Protein AF-0000000077536659 (afdb_homodimer)

pLDDT: mean 97.04, std 4.93, range [50.72, 98.94]

Nearest PDB structures (foldseek):
  4gb5-assembly1_A  TM=8.314E-01  e=2.887E-08  Kribbella flavida DSM 17836
  7jmr-assembly1_A  TM=7.358E-01  e=1.326E-05  Madurella mycetomatis
  4kgh-assembly2_B  TM=2.736E-01  e=1.906E-02  Homo sapiens
  5i7j-assembly2_B  TM=2.731E-01  e=4.890E-01  Homo sapiens
  4kgo-assembly1_B  TM=2.205E-01  e=4.083E-01  Homo sapiens

Structure (mmCIF, N/CA/C/O backbone):
data_AF-0000000077536659-model_v1
#
loop_
_entity.id
_entity.type
_entity.pdbx_description
1 polymer 'SnoaL-like domain-containing protein'
#
loop_
_atom_site.group_PDB
_atom_site.id
_atom_site.type_symbol
_atom_site.label_atom_id
_atom_site.label_alt_id
_atom_site.label_comp_id
_atom_site.label_asym_id
_atom_site.label_entity_id
_atom_site.label_seq_id
_atom_site.pdbx_PDB_ins_code
_atom_site.Cartn_x
_atom_site.Cartn_y
_atom_site.Cartn_z
_atom_site.occupancy
_atom_site.B_iso_or_equiv
_atom_site.auth_seq_id
_atom_site.auth_comp_id
_atom_site.auth_asym_id
_atom_site.auth_atom_id
_atom_site.pdbx_PDB_model_num
ATOM 1 N N . MET A 1 1 ? 4.023 -27.391 7.105 1 73.94 1 MET A N 1
ATOM 2 C CA . MET A 1 1 ? 2.879 -26.734 7.727 1 73.94 1 MET A CA 1
ATOM 3 C C . MET A 1 1 ? 1.796 -26.438 6.695 1 73.94 1 MET A C 1
ATOM 5 O O . MET A 1 1 ? 2.1 -26.094 5.551 1 73.94 1 MET A O 1
ATOM 9 N N . ALA A 1 2 ? 0.642 -26.875 7.012 1 84.94 2 ALA A N 1
ATOM 10 C CA . ALA A 1 2 ? -0.426 -26.828 6.016 1 84.94 2 ALA A CA 1
ATOM 11 C C . ALA A 1 2 ? -1.039 -25.438 5.926 1 84.94 2 ALA A C 1
ATOM 13 O O . ALA A 1 2 ? -1.181 -24.75 6.941 1 84.94 2 ALA A O 1
ATOM 14 N N . SER A 1 3 ? -1.306 -25.016 4.758 1 89.62 3 SER A N 1
ATOM 15 C CA . SER A 1 3 ? -2.049 -23.766 4.551 1 89.62 3 SER A CA 1
ATOM 16 C C . SER A 1 3 ? -3.477 -23.891 5.074 1 89.62 3 SER A C 1
ATOM 18 O O . SER A 1 3 ? -4.023 -24.984 5.156 1 89.62 3 SER A O 1
ATOM 20 N N . LEU A 1 4 ? -4.031 -22.766 5.492 1 95.94 4 LEU A N 1
ATOM 21 C CA . LEU A 1 4 ? -5.469 -22.719 5.738 1 95.94 4 LEU A CA 1
ATOM 22 C C . LEU A 1 4 ? -6.246 -22.984 4.457 1 95.94 4 LEU A C 1
ATOM 24 O O . LEU A 1 4 ? -5.707 -22.859 3.355 1 95.94 4 LEU A O 1
ATOM 28 N N . ALA A 1 5 ? -7.488 -23.297 4.676 1 95.88 5 ALA A N 1
ATOM 29 C CA . ALA A 1 5 ? -8.344 -23.484 3.508 1 95.88 5 ALA A CA 1
ATOM 30 C C . ALA A 1 5 ? -8.531 -22.172 2.756 1 95.88 5 ALA A C 1
ATOM 32 O O . ALA A 1 5 ? -8.539 -21.094 3.359 1 95.88 5 ALA A O 1
ATOM 33 N N . ALA A 1 6 ? -8.734 -22.266 1.437 1 96 6 ALA A N 1
ATOM 34 C CA . ALA A 1 6 ? -8.992 -21.078 0.623 1 96 6 ALA A CA 1
ATOM 35 C C . ALA A 1 6 ? -10.289 -20.391 1.048 1 96 6 ALA A C 1
ATOM 37 O O . ALA A 1 6 ? -10.383 -19.172 1.049 1 96 6 ALA A O 1
ATOM 38 N N . ASN A 1 7 ? -11.273 -21.172 1.286 1 96.19 7 ASN A N 1
ATOM 39 C CA . ASN A 1 7 ? -12.555 -20.641 1.712 1 96.19 7 ASN A CA 1
ATOM 40 C C . ASN A 1 7 ? -12.68 -20.625 3.232 1 96.19 7 ASN A C 1
ATOM 42 O O . ASN A 1 7 ? -12.961 -21.656 3.848 1 96.19 7 ASN A O 1
ATOM 46 N N . LEU A 1 8 ? -12.641 -19.453 3.84 1 97.19 8 LEU A N 1
ATOM 47 C CA . LEU A 1 8 ? -12.711 -19.297 5.289 1 97.19 8 LEU A CA 1
ATOM 48 C C . LEU A 1 8 ? -14.055 -18.719 5.711 1 97.19 8 LEU A C 1
ATOM 50 O O . LEU A 1 8 ? -14.219 -18.281 6.848 1 97.19 8 LEU A O 1
ATOM 54 N N . ARG A 1 9 ? -14.992 -18.594 4.875 1 95.94 9 ARG A N 1
ATOM 55 C CA . ARG A 1 9 ? -16.344 -18.125 5.137 1 95.94 9 ARG A CA 1
ATOM 56 C C . ARG A 1 9 ? -16.328 -16.688 5.656 1 95.94 9 ARG A C 1
ATOM 58 O O . ARG A 1 9 ? -16.938 -16.375 6.676 1 95.94 9 ARG A O 1
ATOM 65 N N . LEU A 1 10 ? -15.594 -15.93 4.902 1 97.12 10 LEU A N 1
ATOM 66 C CA . LEU A 1 10 ? -15.43 -14.531 5.266 1 97.12 10 LEU A CA 1
ATOM 67 C C . LEU A 1 10 ? -16.547 -13.68 4.672 1 97.12 10 LEU A C 1
ATOM 69 O O . LEU A 1 10 ? -17.219 -14.102 3.725 1 97.12 10 LEU A O 1
ATOM 73 N N . SER A 1 11 ? -16.75 -12.461 5.367 1 96 11 SER A N 1
ATOM 74 C CA . SER A 1 11 ? -17.562 -11.461 4.688 1 96 11 SER A CA 1
ATOM 75 C C . SER A 1 11 ? -16.969 -11.094 3.33 1 96 11 SER A C 1
ATOM 77 O O . SER A 1 11 ? -15.789 -11.328 3.078 1 96 11 SER A O 1
ATOM 79 N N . ASP A 1 12 ? -17.766 -10.531 2.441 1 96.62 12 ASP A N 1
ATOM 80 C CA . ASP A 1 12 ? -17.297 -10.195 1.103 1 96.62 12 ASP A CA 1
ATOM 81 C C . ASP A 1 12 ? -16.078 -9.289 1.166 1 96.62 12 ASP A C 1
ATOM 83 O O . ASP A 1 12 ? -15.078 -9.523 0.471 1 96.62 12 ASP A O 1
ATOM 87 N N . ARG A 1 13 ? -16.109 -8.297 1.938 1 96.31 13 ARG A N 1
ATOM 88 C CA . ARG A 1 13 ? -15 -7.355 2.02 1 96.31 13 ARG A CA 1
ATOM 89 C C . ARG A 1 13 ? -13.734 -8.047 2.514 1 96.31 13 ARG A C 1
ATOM 91 O O . ARG A 1 13 ? -12.648 -7.82 1.98 1 96.31 13 ARG A O 1
ATOM 98 N N . GLU A 1 14 ? -13.852 -8.875 3.531 1 97.25 14 GLU A N 1
ATOM 99 C CA . GLU A 1 14 ? -12.703 -9.625 4.016 1 97.25 14 GLU A CA 1
ATOM 100 C C . GLU A 1 14 ? -12.195 -10.602 2.961 1 97.25 14 GLU A C 1
ATOM 102 O O . GLU A 1 14 ? -10.984 -10.82 2.836 1 97.25 14 GLU A O 1
ATOM 107 N N . ALA A 1 15 ? -13.102 -11.188 2.289 1 98.5 15 ALA A N 1
ATOM 108 C CA . ALA A 1 15 ? -12.742 -12.203 1.301 1 98.5 15 ALA A CA 1
ATOM 109 C C . ALA A 1 15 ? -12.008 -11.578 0.115 1 98.5 15 ALA A C 1
ATOM 111 O O . ALA A 1 15 ? -11.133 -12.211 -0.482 1 98.5 15 ALA A O 1
ATOM 112 N N . ILE A 1 16 ? -12.336 -10.359 -0.251 1 98.75 16 ILE A N 1
ATOM 113 C CA . ILE A 1 16 ? -11.656 -9.633 -1.32 1 98.75 16 ILE A CA 1
ATOM 114 C C . ILE A 1 16 ? -10.18 -9.453 -0.966 1 98.75 16 ILE A C 1
ATOM 116 O O . ILE A 1 16 ? -9.297 -9.781 -1.765 1 98.75 16 ILE A O 1
ATOM 120 N N . LEU A 1 17 ? -9.945 -9 0.199 1 98.75 17 LEU A N 1
ATOM 121 C CA . LEU A 1 17 ? -8.562 -8.852 0.653 1 98.75 17 LEU A CA 1
ATOM 122 C C . LEU A 1 17 ? -7.879 -10.211 0.749 1 98.75 17 LEU A C 1
ATOM 124 O O . LEU A 1 17 ? -6.703 -10.344 0.406 1 98.75 17 LEU A O 1
ATOM 128 N N . ASP A 1 18 ? -8.594 -11.18 1.184 1 98.81 18 ASP A N 1
ATOM 129 C CA . ASP A 1 18 ? -8.031 -12.516 1.359 1 98.81 18 ASP A CA 1
ATOM 130 C C . ASP A 1 18 ? -7.578 -13.102 0.024 1 98.81 18 ASP A C 1
ATOM 132 O O . ASP A 1 18 ? -6.668 -13.93 -0.02 1 98.81 18 ASP A O 1
ATOM 136 N N . ALA A 1 19 ? -8.188 -12.75 -1.071 1 98.94 19 ALA A N 1
ATOM 137 C CA . ALA A 1 19 ? -7.711 -13.195 -2.377 1 98.94 19 ALA A CA 1
ATOM 138 C C . ALA A 1 19 ? -6.254 -12.797 -2.598 1 98.94 19 ALA A C 1
ATOM 140 O O . ALA A 1 19 ? -5.438 -13.617 -3.027 1 98.94 19 ALA A O 1
ATOM 141 N N . LEU A 1 20 ? -5.949 -11.547 -2.307 1 98.94 20 LEU A N 1
ATOM 142 C CA . LEU A 1 20 ? -4.562 -11.102 -2.422 1 98.94 20 LEU A CA 1
ATOM 143 C C . LEU A 1 20 ? -3.662 -11.867 -1.457 1 98.94 20 LEU A C 1
ATOM 145 O O . LEU A 1 20 ? -2.564 -12.289 -1.828 1 98.94 20 LEU A O 1
ATOM 149 N N . TYR A 1 21 ? -4.152 -12.062 -0.276 1 98.81 21 TYR A N 1
ATOM 150 C CA . TYR A 1 21 ? -3.35 -12.758 0.725 1 98.81 21 TYR A CA 1
ATOM 151 C C . TYR A 1 21 ? -3.117 -14.211 0.328 1 98.81 21 TYR A C 1
ATOM 153 O O . TYR A 1 21 ? -2.035 -14.75 0.549 1 98.81 21 TYR A O 1
ATOM 161 N N . ARG A 1 22 ? -4.109 -14.859 -0.209 1 98.81 22 ARG A N 1
ATOM 162 C CA . ARG A 1 22 ? -3.906 -16.219 -0.696 1 98.81 22 ARG A CA 1
ATOM 163 C C . ARG A 1 22 ? -2.816 -16.266 -1.761 1 98.81 22 ARG A C 1
ATOM 165 O O . ARG A 1 22 ? -1.948 -17.141 -1.732 1 98.81 22 ARG A O 1
ATOM 172 N N . SER A 1 23 ? -2.891 -15.344 -2.658 1 98.88 23 SER A N 1
ATOM 173 C CA . SER A 1 23 ? -1.87 -15.289 -3.701 1 98.88 23 SER A CA 1
ATOM 174 C C . SER A 1 23 ? -0.477 -15.133 -3.102 1 98.88 23 SER A C 1
ATOM 176 O O . SER A 1 23 ? 0.445 -15.875 -3.449 1 98.88 23 SER A O 1
ATOM 178 N N . ILE A 1 24 ? -0.342 -14.219 -2.221 1 98.75 24 ILE A N 1
ATOM 179 C CA . ILE A 1 24 ? 0.943 -13.867 -1.627 1 98.75 24 ILE A CA 1
ATOM 180 C C . ILE A 1 24 ? 1.437 -15.008 -0.746 1 98.75 24 ILE A C 1
ATOM 182 O O . ILE A 1 24 ? 2.6 -15.414 -0.833 1 98.75 24 ILE A O 1
ATOM 186 N N . PHE A 1 25 ? 0.548 -15.484 0.085 1 98.62 25 PHE A N 1
ATOM 187 C CA . PHE A 1 25 ? 0.931 -16.594 0.956 1 98.62 25 PHE A CA 1
ATOM 188 C C . PHE A 1 25 ? 1.345 -17.797 0.136 1 98.62 25 PHE A C 1
ATOM 190 O O . PHE A 1 25 ? 2.344 -18.453 0.445 1 98.62 25 PHE A O 1
ATOM 197 N N . GLY A 1 26 ? 0.522 -18.172 -0.831 1 98.56 26 GLY A N 1
ATOM 198 C CA . GLY A 1 26 ? 0.881 -19.266 -1.709 1 98.56 26 GLY A CA 1
ATOM 199 C C . GLY A 1 26 ? 2.227 -19.078 -2.385 1 98.56 26 GLY A C 1
ATOM 200 O O . GLY A 1 26 ? 3.016 -20.031 -2.479 1 98.56 26 GLY A O 1
ATOM 201 N N . LEU A 1 27 ? 2.467 -17.875 -2.879 1 98.19 27 LEU A N 1
ATOM 202 C CA . LEU A 1 27 ? 3.727 -17.531 -3.531 1 98.19 27 LEU A CA 1
ATOM 203 C C . LEU A 1 27 ? 4.898 -17.688 -2.568 1 98.19 27 LEU A C 1
ATOM 205 O O . LEU A 1 27 ? 5.848 -18.422 -2.855 1 98.19 27 LEU A O 1
ATOM 209 N N . ASP A 1 28 ? 4.828 -17.094 -1.427 1 98.19 28 ASP A N 1
ATOM 210 C CA . ASP A 1 28 ? 5.922 -17.031 -0.464 1 98.19 28 ASP A CA 1
ATOM 211 C C . ASP A 1 28 ? 6.176 -18.391 0.173 1 98.19 28 ASP A C 1
ATOM 213 O O . ASP A 1 28 ? 7.293 -18.688 0.606 1 98.19 28 ASP A O 1
ATOM 217 N N . SER A 1 29 ? 5.137 -19.281 0.231 1 97.88 29 SER A N 1
ATOM 218 C CA . SER A 1 29 ? 5.266 -20.594 0.857 1 97.88 29 SER A CA 1
ATOM 219 C C . SER A 1 29 ? 5.398 -21.703 -0.189 1 97.88 29 SER A C 1
ATOM 221 O O . SER A 1 29 ? 5.457 -22.891 0.151 1 97.88 29 SER A O 1
ATOM 223 N N . ASN A 1 30 ? 5.383 -21.297 -1.422 1 96.88 30 ASN A N 1
ATOM 224 C CA . ASN A 1 30 ? 5.414 -22.25 -2.523 1 96.88 30 ASN A CA 1
ATOM 225 C C . ASN A 1 30 ? 4.258 -23.234 -2.438 1 96.88 30 ASN A C 1
ATOM 227 O O . ASN A 1 30 ? 4.461 -24.453 -2.543 1 96.88 30 ASN A O 1
ATOM 231 N N . ASP A 1 31 ? 3.148 -22.766 -2.121 1 98.19 31 ASP A N 1
ATOM 232 C CA . ASP A 1 31 ? 1.906 -23.531 -2.104 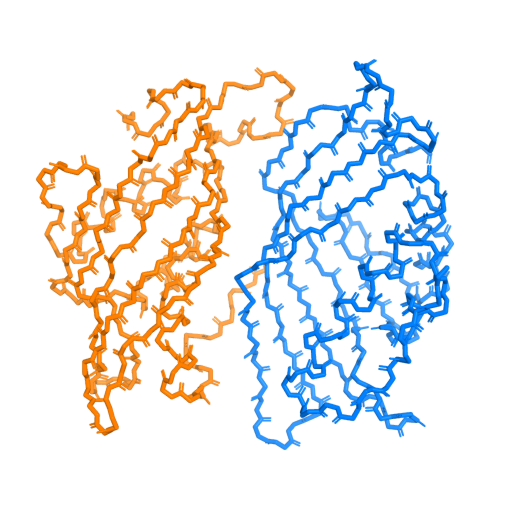1 98.19 31 ASP A CA 1
ATOM 233 C C . ASP A 1 31 ? 1.05 -23.219 -3.328 1 98.19 31 ASP A C 1
ATOM 235 O O . ASP A 1 31 ? 0.259 -22.266 -3.312 1 98.19 31 ASP A O 1
ATOM 239 N N . LYS A 1 32 ? 1.199 -24.062 -4.293 1 98 32 LYS A N 1
ATOM 240 C CA . LYS A 1 32 ? 0.547 -23.844 -5.582 1 98 32 LYS A CA 1
ATOM 241 C C . LYS A 1 32 ? -0.972 -23.828 -5.434 1 98 32 LYS A C 1
ATOM 243 O O . LYS A 1 32 ? -1.656 -23.031 -6.078 1 98 32 LYS A O 1
ATOM 248 N N . THR A 1 33 ? -1.476 -24.641 -4.641 1 97.81 33 THR A N 1
ATOM 249 C CA . THR A 1 33 ? -2.92 -24.766 -4.48 1 97.81 33 THR A CA 1
ATOM 250 C C . THR A 1 33 ? -3.523 -23.469 -3.961 1 97.81 33 THR A C 1
ATOM 252 O O . THR A 1 33 ? -4.5 -22.953 -4.52 1 97.81 33 THR A O 1
ATOM 255 N N . ILE A 1 34 ? -2.928 -22.969 -2.922 1 98.38 34 ILE A N 1
ATOM 256 C CA . ILE A 1 34 ? -3.447 -21.734 -2.338 1 98.38 34 ILE A CA 1
ATOM 257 C C . ILE A 1 34 ? -3.223 -20.562 -3.301 1 98.38 34 ILE A C 1
ATOM 259 O O . ILE A 1 34 ? -4.086 -19.703 -3.449 1 98.38 34 ILE A O 1
ATOM 263 N N . PHE A 1 35 ? -2.113 -20.547 -3.99 1 98.75 35 PHE A N 1
ATOM 264 C CA . PHE A 1 35 ? -1.849 -19.516 -4.996 1 98.75 35 PHE A CA 1
ATOM 265 C C . PHE A 1 35 ? -2.922 -19.531 -6.078 1 98.75 35 PHE A C 1
ATOM 267 O O . PHE A 1 35 ? -3.516 -18.5 -6.383 1 98.75 35 PHE A O 1
ATOM 274 N N . GLU A 1 36 ? -3.232 -20.656 -6.531 1 98.44 36 GLU A N 1
ATOM 275 C CA . GLU A 1 36 ? -4.195 -20.828 -7.613 1 98.44 36 GLU A CA 1
ATOM 276 C C . GLU A 1 36 ? -5.586 -20.375 -7.195 1 98.44 36 GLU A C 1
ATOM 278 O O . GLU A 1 36 ? -6.336 -19.828 -8.008 1 98.44 36 GLU A O 1
ATOM 283 N N . SER A 1 37 ? -5.883 -20.562 -6.035 1 98.69 37 SER A N 1
ATOM 284 C CA . SER A 1 37 ? -7.223 -20.266 -5.547 1 98.69 37 SER A CA 1
ATOM 285 C C . SER A 1 37 ? -7.516 -18.766 -5.602 1 98.69 37 SER A C 1
ATOM 287 O O . SER A 1 37 ? -8.672 -18.359 -5.539 1 98.69 37 SER A O 1
ATOM 289 N N . ALA A 1 38 ? -6.527 -18 -5.691 1 98.88 38 ALA A N 1
ATOM 290 C CA . ALA A 1 38 ? -6.652 -16.547 -5.613 1 98.88 38 ALA A CA 1
ATOM 291 C C . ALA A 1 38 ? -6.938 -15.953 -6.988 1 98.88 38 ALA A C 1
ATOM 293 O O . ALA A 1 38 ? -7.34 -14.789 -7.098 1 98.88 38 ALA A O 1
ATOM 294 N N . TRP A 1 39 ? -6.703 -16.688 -8.047 1 98.94 39 TRP A N 1
ATOM 295 C CA . TRP A 1 39 ? -6.672 -16.141 -9.398 1 98.94 39 TRP A CA 1
ATOM 296 C C . TRP A 1 39 ? -7.82 -16.703 -10.234 1 98.94 39 TRP A C 1
ATOM 298 O O . TRP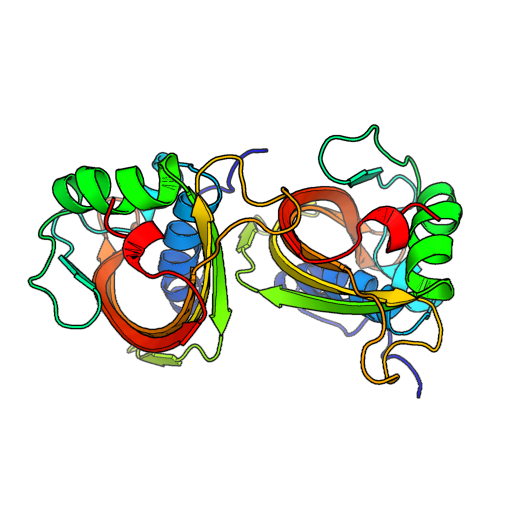 A 1 39 ? -8.125 -17.891 -10.172 1 98.94 39 TRP A O 1
ATOM 308 N N . HIS A 1 40 ? -8.461 -15.797 -10.992 1 98.75 40 HIS A N 1
ATOM 309 C CA . HIS A 1 40 ? -9.391 -16.219 -12.023 1 98.75 40 HIS A CA 1
ATOM 310 C C . HIS A 1 40 ? -8.656 -16.922 -13.164 1 98.75 40 HIS A C 1
ATOM 312 O O . HIS A 1 40 ? -7.504 -16.609 -13.461 1 98.75 40 HIS A O 1
ATOM 318 N N . GLN A 1 41 ? -9.328 -17.781 -13.859 1 98.19 41 GLN A N 1
ATOM 319 C CA . GLN A 1 41 ? -8.711 -18.547 -14.93 1 98.19 41 GLN A CA 1
ATOM 320 C C . GLN A 1 41 ? -8.211 -17.641 -16.047 1 98.19 41 GLN A C 1
ATOM 322 O O . GLN A 1 41 ? -7.191 -17.922 -16.688 1 98.19 41 GLN A O 1
ATOM 327 N N . ASP A 1 42 ? -8.906 -16.5 -16.234 1 98.25 42 ASP A N 1
ATOM 328 C CA . ASP A 1 42 ? -8.57 -15.586 -17.328 1 98.25 42 ASP A CA 1
ATOM 329 C C . ASP A 1 42 ? -7.855 -14.344 -16.797 1 98.25 42 ASP A C 1
ATOM 331 O O . ASP A 1 42 ? -7.906 -13.281 -17.422 1 98.25 42 ASP A O 1
ATOM 335 N N . ALA A 1 43 ? -7.254 -14.477 -15.672 1 98.81 43 ALA A N 1
ATOM 336 C CA . ALA A 1 43 ? -6.629 -13.328 -15.031 1 98.81 43 ALA A CA 1
ATOM 337 C C . ALA A 1 43 ? -5.465 -12.797 -15.859 1 98.81 43 ALA A C 1
ATOM 339 O O . ALA A 1 43 ? -4.887 -13.523 -16.672 1 98.81 43 ALA A O 1
ATOM 340 N N . GLU A 1 44 ? -5.164 -11.562 -15.672 1 98.62 44 GLU A N 1
ATOM 341 C CA . GLU A 1 44 ? -3.963 -10.945 -16.234 1 98.62 44 GLU A CA 1
ATOM 342 C C . GLU A 1 44 ? -3.088 -10.359 -15.125 1 98.62 44 GLU A C 1
ATOM 344 O O . GLU A 1 44 ? -3.598 -9.812 -14.141 1 98.62 44 GLU A O 1
ATOM 349 N N . PHE A 1 45 ? -1.812 -10.555 -15.266 1 98.75 45 PHE A N 1
ATOM 350 C CA . PHE A 1 45 ? -0.824 -9.969 -14.367 1 98.75 45 PHE A CA 1
ATOM 351 C C . PHE A 1 45 ? 0.114 -9.039 -15.125 1 98.75 45 PHE A C 1
ATOM 353 O O . PHE A 1 45 ? 0.727 -9.438 -16.109 1 98.75 45 PHE A O 1
ATOM 360 N N . ILE A 1 46 ? 0.17 -7.734 -14.719 1 98 46 ILE A N 1
ATOM 361 C CA . ILE A 1 46 ? 1.054 -6.73 -15.297 1 98 46 ILE A CA 1
ATOM 362 C C . ILE A 1 46 ? 2.119 -6.328 -14.281 1 98 46 ILE A C 1
ATOM 364 O O . ILE A 1 46 ? 1.802 -5.754 -13.234 1 98 46 ILE A O 1
ATOM 368 N N . PHE A 1 47 ? 3.35 -6.633 -14.594 1 96.25 47 PHE A N 1
ATOM 369 C CA . PHE A 1 47 ? 4.48 -6.281 -13.742 1 96.25 47 PHE A CA 1
ATOM 370 C C . PHE A 1 47 ? 5.137 -4.992 -14.219 1 96.25 47 PHE A C 1
ATOM 372 O O . PHE A 1 47 ? 5.895 -5 -15.195 1 96.25 47 PHE A O 1
ATOM 379 N N . ASP A 1 48 ? 4.828 -3.9 -13.602 1 94.56 48 ASP A N 1
ATOM 380 C CA . ASP A 1 48 ? 5.543 -2.641 -13.766 1 94.56 48 ASP A CA 1
ATOM 381 C C . ASP A 1 48 ? 5.562 -2.211 -15.234 1 94.56 48 ASP A C 1
ATOM 383 O O . ASP A 1 48 ? 6.629 -1.943 -15.789 1 94.56 48 ASP A O 1
ATOM 387 N N . GLY A 1 49 ? 4.445 -2.225 -15.859 1 92.56 49 GLY A N 1
ATOM 388 C CA . GLY A 1 49 ? 4.281 -1.672 -17.188 1 92.56 49 GLY A CA 1
ATOM 389 C C . GLY A 1 49 ? 4.668 -2.645 -18.297 1 92.56 49 GLY A C 1
ATOM 390 O O . GLY A 1 49 ? 4.594 -2.311 -19.484 1 92.56 49 GLY A O 1
ATOM 391 N N . THR A 1 50 ? 5.121 -3.887 -17.969 1 94.19 50 THR A N 1
ATOM 392 C CA . THR A 1 50 ? 5.41 -4.902 -18.969 1 94.19 50 THR A CA 1
ATOM 393 C C . THR A 1 50 ? 4.125 -5.414 -19.609 1 94.19 50 THR A C 1
ATOM 395 O O . THR A 1 50 ? 3.031 -5.172 -19.094 1 94.19 50 THR A O 1
ATOM 398 N N . PRO A 1 51 ? 4.273 -6.086 -20.797 1 96.62 51 PRO A N 1
ATOM 399 C CA . PRO A 1 51 ? 3.076 -6.73 -21.328 1 96.62 51 PRO A CA 1
ATOM 400 C C . PRO A 1 51 ? 2.438 -7.707 -20.344 1 96.62 51 PRO A C 1
ATOM 402 O O . PRO A 1 51 ? 3.145 -8.383 -19.594 1 96.62 51 PRO A O 1
ATOM 405 N N . PRO A 1 52 ? 1.189 -7.758 -20.438 1 98 52 PRO A N 1
ATOM 406 C CA . PRO A 1 52 ? 0.496 -8.617 -19.469 1 98 52 PRO A CA 1
ATOM 407 C C . PRO A 1 52 ? 0.811 -10.094 -19.656 1 98 52 PRO A C 1
ATOM 409 O O . PRO A 1 52 ? 0.949 -10.555 -20.797 1 98 52 PRO A O 1
ATOM 412 N N . ILE A 1 53 ? 1.052 -10.828 -18.516 1 98.31 53 ILE A N 1
ATOM 413 C CA . ILE A 1 53 ? 0.948 -12.289 -18.516 1 98.31 53 ILE A CA 1
ATOM 414 C C . ILE A 1 53 ? -0.522 -12.695 -18.5 1 98.31 53 ILE A C 1
ATOM 416 O O . ILE A 1 53 ? -1.249 -12.414 -17.547 1 98.31 53 ILE A O 1
ATOM 420 N N . GLN A 1 54 ? -0.916 -13.422 -19.531 1 98.62 54 GLN A N 1
ATOM 421 C CA . GLN A 1 54 ? -2.34 -13.656 -19.75 1 98.62 54 GLN A CA 1
ATOM 422 C C . GLN A 1 54 ? -2.73 -15.078 -19.359 1 98.62 54 GLN A C 1
ATOM 424 O O . GLN A 1 54 ? -2.24 -16.047 -19.953 1 98.62 54 GLN A O 1
ATOM 429 N N . GLY A 1 55 ? -3.66 -15.133 -18.375 1 98.81 55 GLY A N 1
ATOM 430 C CA . GLY A 1 55 ? -4.211 -16.422 -18 1 98.81 55 GLY A CA 1
ATOM 431 C C . GLY A 1 55 ? -3.486 -17.062 -16.828 1 98.81 55 GLY A C 1
ATOM 432 O O . GLY A 1 55 ? -2.268 -16.922 -16.703 1 98.81 55 GLY A O 1
ATOM 433 N N . LEU A 1 56 ? -4.246 -17.797 -16.047 1 98.75 56 LEU A N 1
ATOM 434 C CA . LEU A 1 56 ? -3.713 -18.438 -14.852 1 98.75 56 LEU A CA 1
ATOM 435 C C . LEU A 1 56 ? -2.604 -19.422 -15.203 1 98.75 56 LEU A C 1
ATOM 437 O O . LEU A 1 56 ? -1.591 -19.5 -14.508 1 98.75 56 LEU A O 1
ATOM 441 N N . ALA A 1 57 ? -2.811 -20.156 -16.25 1 98.69 57 ALA A N 1
ATOM 442 C CA . ALA A 1 57 ? -1.787 -21.125 -16.656 1 98.69 57 ALA A CA 1
ATOM 443 C C . ALA A 1 57 ? -0.446 -20.422 -16.891 1 98.69 57 ALA A C 1
ATOM 445 O O . ALA A 1 57 ? 0.591 -20.906 -16.422 1 98.69 57 ALA A O 1
ATOM 446 N N . ALA A 1 58 ? -0.471 -19.328 -17.594 1 98.69 58 ALA A N 1
ATOM 447 C CA . ALA A 1 58 ? 0.752 -18.578 -17.844 1 98.69 58 ALA A CA 1
ATOM 448 C C . ALA A 1 58 ? 1.312 -17.969 -16.562 1 98.69 58 ALA A C 1
ATOM 450 O O . ALA A 1 58 ? 2.529 -17.938 -16.359 1 98.69 58 ALA A O 1
ATOM 451 N N . ILE A 1 59 ? 0.492 -17.484 -15.695 1 98.69 59 ILE A N 1
ATOM 452 C CA . ILE A 1 59 ? 0.907 -16.906 -14.422 1 98.69 59 ILE A CA 1
ATOM 453 C C . ILE A 1 59 ? 1.581 -17.984 -13.57 1 98.69 59 ILE A C 1
ATOM 455 O O . ILE A 1 59 ? 2.594 -17.719 -12.914 1 98.69 59 ILE A O 1
ATOM 459 N N . LEU A 1 60 ? 1.063 -19.172 -13.609 1 98.56 60 LEU A N 1
ATOM 460 C CA . LEU A 1 60 ? 1.68 -20.281 -12.891 1 98.56 60 LEU A CA 1
ATOM 461 C C . LEU A 1 60 ? 3.041 -20.625 -13.492 1 98.56 60 LEU A C 1
ATOM 463 O O . LEU A 1 60 ? 4.016 -20.797 -12.758 1 98.56 60 LEU A O 1
ATOM 467 N N . ASP A 1 61 ? 3.125 -20.625 -14.805 1 97.69 61 ASP A N 1
ATOM 468 C CA . ASP A 1 61 ? 4.324 -21.062 -15.508 1 97.69 61 ASP A CA 1
ATOM 469 C C . ASP A 1 61 ? 5.43 -20.016 -15.422 1 97.69 61 ASP A C 1
ATOM 471 O O . ASP A 1 61 ? 6.59 -20.297 -15.719 1 97.69 61 ASP A O 1
ATOM 475 N N . THR A 1 62 ? 5.082 -18.906 -15.031 1 96.94 62 THR A N 1
ATOM 476 C CA . THR A 1 62 ? 6.07 -17.828 -14.938 1 96.94 62 THR A CA 1
ATOM 477 C C . THR A 1 62 ? 6.215 -17.344 -13.5 1 96.94 62 THR A C 1
ATOM 479 O O . THR A 1 62 ? 7.043 -17.859 -12.75 1 96.94 62 THR A O 1
ATOM 482 N N . THR A 1 63 ? 5.238 -16.594 -13.031 1 97.38 63 THR A N 1
ATOM 483 C CA . THR A 1 63 ? 5.309 -15.922 -11.742 1 97.38 63 THR A CA 1
ATOM 484 C C . THR A 1 63 ? 5.477 -16.938 -10.617 1 97.38 63 THR A C 1
ATOM 486 O O . THR A 1 63 ? 6.402 -16.828 -9.805 1 97.38 63 THR A O 1
ATOM 489 N N . PHE A 1 64 ? 4.582 -17.891 -10.609 1 98 64 PHE A N 1
ATOM 490 C CA . PHE A 1 64 ? 4.68 -18.891 -9.547 1 98 64 PHE A CA 1
ATOM 491 C C . PHE A 1 64 ? 5.977 -19.672 -9.656 1 98 64 PHE A C 1
ATOM 493 O O . PHE A 1 64 ? 6.668 -19.891 -8.664 1 98 64 PHE A O 1
ATOM 500 N N . GLN A 1 65 ? 6.324 -20.094 -10.859 1 97.12 65 GLN A N 1
ATOM 501 C CA . GLN A 1 65 ? 7.52 -20.906 -11.055 1 97.12 65 GLN A CA 1
ATOM 502 C C . GLN A 1 65 ? 8.781 -20.125 -10.711 1 97.12 65 GLN A C 1
ATOM 504 O O . GLN A 1 65 ? 9.648 -20.609 -9.984 1 97.12 65 GLN A O 1
ATOM 509 N N . TYR A 1 66 ? 8.859 -18.922 -11.188 1 95.88 66 TYR A N 1
ATOM 510 C CA . TYR A 1 66 ? 10.109 -18.172 -11.07 1 95.88 66 TYR A CA 1
ATOM 511 C C . TYR A 1 66 ? 10.234 -17.531 -9.688 1 95.88 66 TYR A C 1
ATOM 513 O O . TYR A 1 66 ? 11.336 -17.406 -9.156 1 95.88 66 TYR A O 1
ATOM 521 N N . ILE A 1 67 ? 9.148 -17.125 -9.109 1 97.44 67 ILE A N 1
ATOM 522 C CA . ILE A 1 67 ? 9.203 -16.422 -7.828 1 97.44 67 ILE A CA 1
ATOM 523 C C . ILE A 1 67 ? 8.859 -17.375 -6.695 1 97.44 67 ILE A C 1
ATOM 525 O O . ILE A 1 67 ? 9.633 -17.547 -5.754 1 97.44 67 ILE A O 1
ATOM 529 N N . GLY A 1 68 ? 7.758 -18.031 -6.797 1 96.19 68 GLY A N 1
ATOM 530 C CA . GLY A 1 68 ? 7.293 -18.906 -5.742 1 96.19 68 GLY A CA 1
ATOM 531 C C . GLY A 1 68 ? 8.195 -20.109 -5.531 1 96.19 68 GLY A C 1
ATOM 532 O O . GLY A 1 68 ? 8.664 -20.359 -4.418 1 96.19 68 GLY A O 1
ATOM 533 N N . VAL A 1 69 ? 8.453 -20.828 -6.574 1 96.31 69 VAL A N 1
ATOM 534 C CA . VAL A 1 69 ? 9.305 -22 -6.5 1 96.31 69 VAL A CA 1
ATOM 535 C C . VAL A 1 69 ? 10.773 -21.578 -6.465 1 96.31 69 VAL A C 1
ATOM 537 O O . VAL A 1 69 ? 11.578 -22.156 -5.727 1 96.31 69 VAL A O 1
ATOM 540 N N . GLY A 1 70 ? 11.102 -20.562 -7.141 1 97 70 GLY A N 1
ATOM 541 C CA . GLY A 1 70 ? 12.477 -20.281 -7.512 1 97 70 GLY A CA 1
ATOM 542 C C . GLY A 1 70 ? 13.195 -19.406 -6.512 1 97 70 GLY A C 1
ATOM 543 O O . GLY A 1 70 ? 14.422 -19.281 -6.551 1 97 70 GLY A O 1
ATOM 544 N N . LEU A 1 71 ? 12.469 -18.766 -5.566 1 98.25 71 LEU A N 1
ATOM 545 C CA . LEU A 1 71 ? 13.109 -17.781 -4.695 1 98.25 71 LEU A CA 1
ATOM 546 C C . LEU A 1 71 ? 12.703 -18 -3.242 1 98.25 71 LEU A C 1
ATOM 548 O O . LEU A 1 71 ? 11.711 -18.672 -2.965 1 98.25 71 LEU A O 1
ATOM 552 N N . ASP A 1 72 ? 13.539 -17.516 -2.305 1 98.25 72 ASP A N 1
ATOM 553 C CA . ASP A 1 72 ? 13.125 -17.188 -0.947 1 98.25 72 ASP A CA 1
ATOM 554 C C . ASP A 1 72 ? 12.578 -15.758 -0.882 1 98.25 72 ASP A C 1
ATOM 556 O O . ASP A 1 72 ? 13.328 -14.789 -1.064 1 98.25 72 ASP A O 1
ATOM 560 N N . THR A 1 73 ? 11.305 -15.602 -0.66 1 98.38 73 THR A N 1
ATOM 561 C CA . THR A 1 73 ? 10.719 -14.273 -0.779 1 98.38 73 THR A CA 1
ATOM 562 C C . THR A 1 73 ? 9.617 -14.078 0.253 1 98.38 73 THR A C 1
ATOM 564 O O . THR A 1 73 ? 9.055 -15.047 0.77 1 98.38 73 THR A O 1
ATOM 567 N N . THR A 1 74 ? 9.359 -12.852 0.618 1 98.75 74 THR A N 1
ATOM 568 C CA . THR A 1 74 ? 8.172 -12.438 1.357 1 98.75 74 THR A CA 1
ATOM 569 C C . THR A 1 74 ? 7.613 -11.133 0.797 1 98.75 74 THR A C 1
ATOM 571 O O . THR A 1 74 ? 8.359 -10.312 0.254 1 98.75 74 THR A O 1
ATOM 574 N N . HIS A 1 75 ? 6.355 -10.953 0.875 1 98.81 75 HIS A N 1
ATOM 575 C CA . HIS A 1 75 ? 5.605 -9.758 0.495 1 98.81 75 HIS A CA 1
ATOM 576 C C . HIS A 1 75 ? 4.723 -9.281 1.64 1 98.81 75 HIS A C 1
ATOM 578 O O . HIS A 1 75 ? 3.832 -10 2.09 1 98.81 75 HIS A O 1
ATOM 584 N N . MET A 1 76 ? 4.973 -8.094 2.143 1 98.75 76 MET A N 1
ATOM 585 C CA . MET A 1 76 ? 4.195 -7.469 3.209 1 98.75 76 MET A CA 1
ATOM 586 C C . MET A 1 76 ? 3.266 -6.395 2.65 1 98.75 76 MET A C 1
ATOM 588 O O . MET A 1 76 ? 3.725 -5.422 2.053 1 98.75 76 MET A O 1
ATOM 592 N N . VAL A 1 77 ? 1.995 -6.625 2.885 1 98.69 77 VAL A N 1
ATOM 593 C CA . VAL A 1 77 ? 0.979 -5.75 2.311 1 98.69 77 VAL A CA 1
ATOM 594 C C . VAL A 1 77 ? 0.506 -4.75 3.363 1 98.69 77 VAL A C 1
ATOM 596 O O . VAL A 1 77 ? 0.363 -5.098 4.539 1 98.69 77 VAL A O 1
ATOM 599 N N . SER A 1 78 ? 0.271 -3.51 2.93 1 98.31 78 SER A N 1
ATOM 600 C CA . SER A 1 78 ? -0.273 -2.465 3.791 1 98.31 78 SER A CA 1
ATOM 601 C C . SER A 1 78 ? -1.162 -1.508 3.006 1 98.31 78 SER A C 1
ATOM 603 O O . SER A 1 78 ? -1.247 -1.595 1.779 1 98.31 78 SER A O 1
ATOM 605 N N . ASN A 1 79 ? -1.919 -0.622 3.686 1 98.56 79 ASN A N 1
ATOM 606 C CA . ASN A 1 79 ? -2.676 0.491 3.123 1 98.56 79 ASN A CA 1
ATOM 607 C C . ASN A 1 79 ? -3.748 0.006 2.15 1 98.56 79 ASN A C 1
ATOM 609 O O . ASN A 1 79 ? -3.873 0.534 1.044 1 98.56 79 ASN A O 1
ATOM 613 N N . VAL A 1 80 ? -4.445 -0.971 2.553 1 98.69 80 VAL A N 1
ATOM 614 C CA . VAL A 1 80 ? -5.426 -1.594 1.671 1 98.69 80 VAL A CA 1
ATOM 615 C C . VAL A 1 80 ? -6.672 -0.719 1.584 1 98.69 80 VAL A C 1
ATOM 617 O O . VAL A 1 80 ? -7.223 -0.31 2.609 1 98.69 80 VAL A O 1
ATOM 620 N N . ARG A 1 81 ? -7.07 -0.381 0.372 1 98.75 81 ARG A N 1
ATOM 621 C CA . ARG A 1 81 ? -8.352 0.248 0.072 1 98.75 81 ARG A CA 1
ATOM 622 C C . ARG A 1 81 ? -9.18 -0.621 -0.865 1 98.75 81 ARG A C 1
ATOM 624 O O . ARG A 1 81 ? -8.664 -1.159 -1.845 1 98.75 81 ARG A O 1
ATOM 631 N N . ILE A 1 82 ? -10.492 -0.781 -0.532 1 98.69 82 ILE A N 1
ATOM 632 C CA . ILE A 1 82 ? -11.352 -1.671 -1.305 1 98.69 82 ILE A CA 1
ATOM 633 C C . ILE A 1 82 ? -12.609 -0.927 -1.734 1 98.69 82 ILE A C 1
ATOM 635 O O . ILE A 1 82 ? -13.305 -0.341 -0.902 1 98.69 82 ILE A O 1
ATOM 639 N N . ASP A 1 83 ? -12.875 -0.908 -3.041 1 98.69 83 ASP A N 1
ATOM 640 C CA . ASP A 1 83 ? -14.125 -0.406 -3.615 1 98.69 83 ASP A CA 1
ATOM 641 C C . ASP A 1 83 ? -15.086 -1.55 -3.928 1 98.69 83 ASP A C 1
ATOM 643 O O . ASP A 1 83 ? -14.898 -2.275 -4.906 1 98.69 83 ASP A O 1
ATOM 647 N N . LEU A 1 84 ? -16.016 -1.775 -3.098 1 98.38 84 LEU A N 1
ATOM 648 C CA . LEU A 1 84 ? -17.062 -2.783 -3.254 1 98.38 84 LEU A CA 1
ATOM 649 C C . LEU A 1 84 ? -18.438 -2.166 -3.066 1 98.38 84 LEU A C 1
ATOM 651 O O . LEU A 1 84 ? -18.766 -1.673 -1.984 1 98.38 84 LEU A O 1
ATOM 655 N N . LYS A 1 85 ? -19.203 -2.15 -4.086 1 96.88 85 LYS A N 1
ATOM 656 C CA . LYS A 1 85 ? -20.578 -1.694 -3.977 1 96.88 85 LYS A CA 1
ATOM 657 C C . LYS A 1 85 ? -21.469 -2.773 -3.365 1 96.88 85 LYS A C 1
ATOM 659 O O . LYS A 1 85 ? -21.234 -3.967 -3.562 1 96.88 85 LYS A O 1
ATOM 664 N N . ASP A 1 86 ? -22.469 -2.365 -2.656 1 94.06 86 ASP A N 1
ATOM 665 C CA . ASP A 1 86 ? -23.391 -3.297 -2.01 1 94.06 86 ASP A CA 1
ATOM 666 C C . ASP A 1 86 ? -24 -4.25 -3.029 1 94.06 86 ASP A C 1
ATOM 668 O O . ASP A 1 86 ? -24.562 -3.811 -4.039 1 94.06 86 ASP A O 1
ATOM 672 N N . GLY A 1 87 ? -23.781 -5.531 -2.734 1 94.12 87 GLY A N 1
ATOM 673 C CA . GLY A 1 87 ? -24.438 -6.555 -3.535 1 94.12 87 GLY A CA 1
ATOM 674 C C . GLY A 1 87 ? -23.719 -6.836 -4.844 1 94.12 87 GLY A C 1
ATOM 675 O O . GLY A 1 87 ? -24.141 -7.695 -5.617 1 94.12 87 GLY A O 1
ATOM 676 N N . ALA A 1 88 ? -22.609 -6.094 -5.094 1 97.69 88 ALA A N 1
ATOM 677 C CA . ALA A 1 88 ? -21.875 -6.285 -6.34 1 97.69 88 ALA A CA 1
ATOM 678 C C . ALA A 1 88 ? -21.062 -7.566 -6.301 1 97.69 88 ALA A C 1
ATOM 680 O O . ALA A 1 88 ? -20.719 -8.055 -5.223 1 97.69 88 ALA A O 1
ATOM 681 N N . ASP A 1 89 ? -20.719 -8.07 -7.496 1 98.25 89 ASP A N 1
ATOM 682 C CA . ASP A 1 89 ? -19.891 -9.258 -7.594 1 98.25 89 ASP A CA 1
ATOM 683 C C . ASP A 1 89 ? -18.516 -8.922 -8.188 1 98.25 89 ASP A C 1
ATOM 685 O O . ASP A 1 89 ? -17.781 -9.82 -8.602 1 98.25 89 ASP A O 1
ATOM 689 N N . THR A 1 90 ? -18.266 -7.668 -8.406 1 98.75 90 THR A N 1
ATOM 690 C CA . THR A 1 90 ? -16.938 -7.18 -8.773 1 98.75 90 THR A CA 1
ATOM 691 C C . THR A 1 90 ? -16.453 -6.133 -7.777 1 98.75 90 THR A C 1
ATOM 693 O O . THR A 1 90 ? -17.25 -5.504 -7.086 1 98.75 90 THR A O 1
ATOM 696 N N . ALA A 1 91 ? -15.156 -6.004 -7.637 1 98.75 91 ALA A N 1
ATOM 697 C CA . ALA A 1 91 ? -14.539 -5.051 -6.723 1 98.75 91 ALA A CA 1
ATOM 698 C C . ALA A 1 91 ? -13.164 -4.617 -7.227 1 98.75 91 ALA A C 1
ATOM 700 O O . ALA A 1 91 ? -12.609 -5.234 -8.141 1 98.75 91 ALA A O 1
ATOM 701 N N . LYS A 1 92 ? -12.68 -3.535 -6.719 1 98.75 92 LYS A N 1
ATOM 702 C CA . LYS A 1 92 ? -11.32 -3.053 -6.949 1 98.75 92 LYS A CA 1
ATOM 703 C C . LYS A 1 92 ? -10.586 -2.82 -5.633 1 98.75 92 LYS A C 1
ATOM 705 O O . LYS A 1 92 ? -11.211 -2.529 -4.609 1 98.75 92 LYS A O 1
ATOM 710 N N . MET A 1 93 ? -9.312 -2.967 -5.727 1 98.75 93 MET A N 1
ATOM 711 C CA . MET A 1 93 ? -8.477 -2.822 -4.535 1 98.75 93 MET A CA 1
ATOM 712 C C . MET A 1 93 ? -7.145 -2.166 -4.883 1 98.75 93 MET A C 1
ATOM 714 O O . MET A 1 93 ? -6.551 -2.467 -5.922 1 98.75 93 MET A O 1
ATOM 718 N N . THR A 1 94 ? -6.688 -1.249 -4.043 1 98.88 94 THR A N 1
ATOM 719 C CA . THR A 1 94 ? -5.305 -0.79 -4.082 1 98.88 94 THR A CA 1
ATOM 720 C C . THR A 1 94 ? -4.582 -1.145 -2.789 1 98.88 94 THR A C 1
ATOM 722 O O . THR A 1 94 ? -5.215 -1.368 -1.756 1 98.88 94 THR A O 1
ATOM 725 N N . ALA A 1 95 ? -3.322 -1.284 -2.832 1 98.81 95 ALA A N 1
ATOM 726 C CA . ALA A 1 95 ? -2.49 -1.574 -1.667 1 98.81 95 ALA A CA 1
ATOM 727 C C . ALA A 1 95 ? -1.03 -1.221 -1.935 1 98.81 95 ALA A C 1
ATOM 729 O O . ALA A 1 95 ? -0.645 -0.972 -3.08 1 98.81 95 ALA A O 1
ATOM 730 N N . HIS A 1 96 ? -0.315 -1.084 -0.911 1 98.88 96 HIS A N 1
ATOM 731 C CA . HIS A 1 96 ? 1.143 -1.073 -0.959 1 98.88 96 HIS A CA 1
ATOM 732 C C . HIS A 1 96 ? 1.717 -2.432 -0.574 1 98.88 96 HIS A C 1
ATOM 734 O O . HIS A 1 96 ? 1.064 -3.211 0.125 1 98.88 96 HIS A O 1
ATOM 740 N N . ALA A 1 97 ? 2.945 -2.674 -1.031 1 98.81 97 ALA A N 1
ATOM 741 C CA . ALA A 1 97 ? 3.609 -3.904 -0.611 1 98.81 97 ALA A CA 1
ATOM 742 C C . ALA A 1 97 ? 5.125 -3.732 -0.6 1 98.81 97 ALA A C 1
ATOM 744 O O . ALA A 1 97 ? 5.691 -3.102 -1.495 1 98.81 97 ALA A O 1
ATOM 745 N N . LEU A 1 98 ? 5.75 -4.223 0.412 1 98.81 98 LEU A N 1
ATOM 746 C CA . LEU A 1 98 ? 7.195 -4.41 0.494 1 98.81 98 LEU A CA 1
ATOM 747 C C . LEU A 1 98 ? 7.57 -5.863 0.215 1 98.81 98 LEU A C 1
ATOM 749 O O . LEU A 1 98 ? 7.102 -6.773 0.903 1 98.81 98 LEU A O 1
ATOM 753 N N . ALA A 1 99 ? 8.359 -6.059 -0.803 1 98.75 99 ALA A N 1
ATOM 754 C CA . ALA A 1 99 ? 8.695 -7.406 -1.246 1 98.75 99 ALA A CA 1
ATOM 755 C C . ALA A 1 99 ? 10.203 -7.641 -1.206 1 98.75 99 ALA A C 1
ATOM 757 O O . ALA A 1 99 ? 10.969 -6.898 -1.825 1 98.75 99 ALA A O 1
ATOM 758 N N . GLN A 1 100 ? 10.641 -8.625 -0.513 1 98.69 100 GLN A N 1
ATOM 759 C CA . GLN A 1 100 ? 12.039 -9.016 -0.408 1 98.69 100 GLN A CA 1
ATOM 760 C C . GLN A 1 100 ? 12.297 -10.352 -1.096 1 98.69 100 GLN A C 1
ATOM 762 O O . GLN A 1 100 ? 11.5 -11.289 -0.962 1 98.69 100 GLN A O 1
ATOM 767 N N . HIS A 1 101 ? 13.375 -10.406 -1.912 1 98.62 101 HIS A N 1
ATOM 768 C CA . HIS A 1 101 ? 13.688 -11.594 -2.705 1 98.62 101 HIS A CA 1
ATOM 769 C C . HIS A 1 101 ? 15.148 -12.008 -2.523 1 98.62 101 HIS A C 1
ATOM 771 O O . HIS A 1 101 ? 16.047 -11.164 -2.572 1 98.62 101 HIS A O 1
ATOM 777 N N . TYR A 1 102 ? 15.352 -13.234 -2.305 1 98.5 102 TYR A N 1
ATOM 778 C CA . TYR A 1 102 ? 16.656 -13.898 -2.35 1 98.5 102 TYR A CA 1
ATOM 779 C C . TYR A 1 102 ? 16.625 -15.094 -3.295 1 98.5 102 TYR A C 1
ATOM 781 O O . TYR A 1 102 ? 15.562 -15.695 -3.502 1 98.5 102 TYR A O 1
ATOM 789 N N . ARG A 1 103 ? 17.812 -15.414 -3.871 1 97.94 103 ARG A N 1
ATOM 790 C CA . ARG A 1 103 ? 17.891 -16.688 -4.57 1 97.94 103 ARG A CA 1
ATOM 791 C C . ARG A 1 103 ? 17.484 -17.844 -3.65 1 97.94 103 ARG A C 1
ATOM 793 O O . ARG A 1 103 ? 17.688 -17.766 -2.436 1 97.94 103 ARG A O 1
ATOM 800 N N . LYS A 1 104 ? 16.984 -18.891 -4.336 1 97.56 104 LYS A N 1
ATOM 801 C CA . LYS A 1 104 ? 16.5 -20.031 -3.578 1 97.56 104 LYS A CA 1
ATOM 802 C C . LYS A 1 104 ? 17.578 -20.594 -2.658 1 97.56 104 LYS A C 1
ATOM 804 O O . LYS A 1 104 ? 18.719 -20.797 -3.086 1 97.56 104 LYS A O 1
ATOM 809 N N . ASP A 1 105 ? 17.188 -20.734 -1.354 1 97.38 105 ASP A N 1
ATOM 810 C CA . ASP A 1 105 ? 18 -21.328 -0.304 1 97.38 105 ASP A CA 1
ATOM 811 C C . ASP A 1 105 ? 19.141 -20.391 0.091 1 97.38 105 ASP A C 1
ATOM 813 O O . ASP A 1 105 ? 20.094 -20.812 0.75 1 97.38 105 ASP A O 1
ATOM 817 N N . GLU A 1 106 ? 19.078 -19.172 -0.294 1 98 106 GLU A N 1
ATOM 818 C CA . GLU A 1 106 ? 20.141 -18.219 0.056 1 98 106 GLU A CA 1
ATOM 819 C C . GLU A 1 106 ? 19.625 -17.156 1.021 1 98 106 GLU A C 1
ATOM 821 O O . GLU A 1 106 ? 20.406 -16.328 1.509 1 98 106 GLU A O 1
ATOM 826 N N . GLY A 1 107 ? 18.375 -17.203 1.383 1 97.94 107 GLY A N 1
ATOM 827 C CA . GLY A 1 107 ? 17.766 -16.141 2.154 1 97.94 107 GLY A CA 1
ATOM 828 C C . GLY A 1 107 ? 18.328 -16.016 3.557 1 97.94 107 GLY A C 1
ATOM 829 O O . GLY A 1 107 ? 18.156 -14.984 4.215 1 97.94 107 GLY A O 1
ATOM 830 N N . ARG A 1 108 ? 19.125 -17 4.066 1 98.12 108 ARG A N 1
ATOM 831 C CA . ARG A 1 108 ? 19.656 -16.953 5.426 1 98.12 108 ARG A CA 1
ATOM 832 C C . ARG A 1 108 ? 21.188 -16.875 5.418 1 98.12 108 ARG A C 1
ATOM 834 O O . ARG A 1 108 ? 21.812 -16.891 6.473 1 98.12 108 ARG A O 1
ATOM 841 N N . LYS A 1 109 ? 21.688 -16.781 4.25 1 98.19 109 LYS A N 1
ATOM 842 C CA . LYS A 1 109 ? 23.125 -16.656 4.145 1 98.19 109 LYS A CA 1
ATOM 843 C C . LYS A 1 109 ? 23.578 -15.219 4.359 1 98.19 109 LYS A C 1
ATOM 845 O O . LYS A 1 109 ? 23.078 -14.305 3.717 1 98.19 109 LYS A O 1
ATOM 850 N N . PRO A 1 110 ? 24.578 -15.086 5.355 1 97.5 110 PRO A N 1
ATOM 85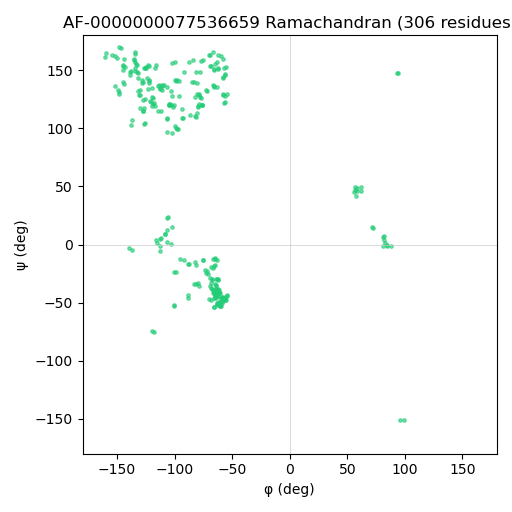1 C CA . PRO A 1 110 ? 25.078 -13.727 5.547 1 97.5 110 PRO A CA 1
ATOM 852 C C . PRO A 1 110 ? 25.656 -13.125 4.262 1 97.5 110 PRO A C 1
ATOM 854 O O . PRO A 1 110 ? 26.391 -13.797 3.541 1 97.5 110 PRO A O 1
ATOM 857 N N . GLY A 1 111 ? 25.188 -11.93 3.969 1 96.44 111 GLY A N 1
ATOM 858 C CA . GLY A 1 111 ? 25.734 -11.211 2.834 1 96.44 111 GLY A CA 1
ATOM 859 C C . GLY A 1 111 ? 25.156 -11.641 1.505 1 96.44 111 GLY A C 1
ATOM 860 O O . GLY A 1 111 ? 25.625 -11.227 0.445 1 96.44 111 GLY A O 1
ATOM 861 N N . ALA A 1 112 ? 24.156 -12.5 1.521 1 97.81 112 ALA A N 1
ATOM 862 C CA . ALA A 1 112 ? 23.547 -12.953 0.278 1 97.81 112 ALA A CA 1
ATOM 863 C C . ALA A 1 112 ? 23 -11.766 -0.528 1 97.81 112 ALA A C 1
ATOM 865 O O . ALA A 1 112 ? 22.516 -10.797 0.041 1 97.81 112 ALA A O 1
ATOM 866 N N . THR A 1 113 ? 23.156 -11.922 -1.886 1 97.19 113 THR A N 1
ATOM 867 C CA . THR A 1 113 ? 22.562 -10.938 -2.781 1 97.19 113 THR A CA 1
ATOM 868 C C . THR A 1 113 ? 21.047 -10.93 -2.645 1 97.19 113 THR A C 1
ATOM 870 O O . THR A 1 113 ? 20.422 -11.992 -2.537 1 97.19 113 THR A O 1
ATOM 873 N N . ARG A 1 114 ? 20.484 -9.719 -2.584 1 97.38 114 ARG A N 1
ATOM 874 C CA . ARG A 1 114 ? 19.047 -9.578 -2.393 1 97.38 114 ARG A CA 1
ATOM 875 C C . ARG A 1 114 ? 18.453 -8.547 -3.359 1 97.38 114 ARG A C 1
ATOM 877 O O . ARG A 1 114 ? 19.203 -7.797 -3.994 1 97.38 114 ARG A O 1
ATOM 884 N N . PHE A 1 115 ? 17.156 -8.562 -3.504 1 97.88 115 PHE A N 1
ATOM 885 C CA . PHE A 1 115 ? 16.406 -7.566 -4.27 1 97.88 115 PHE A CA 1
ATOM 886 C C . PHE A 1 115 ? 15.148 -7.145 -3.525 1 97.88 115 PHE A C 1
ATOM 888 O O . PHE A 1 115 ? 14.211 -7.93 -3.389 1 97.88 115 PHE A O 1
ATOM 895 N N . LEU A 1 116 ? 15.125 -5.93 -2.98 1 98.31 116 LEU A N 1
ATOM 896 C CA . LEU A 1 116 ? 14.008 -5.34 -2.244 1 98.31 116 LEU A CA 1
ATOM 897 C C . LEU A 1 116 ? 13.25 -4.344 -3.113 1 98.31 116 LEU A C 1
ATOM 899 O O . LEU A 1 116 ? 13.852 -3.486 -3.758 1 98.31 116 LEU A O 1
ATOM 903 N N . THR A 1 117 ? 11.953 -4.523 -3.189 1 98.38 117 THR A N 1
ATOM 904 C CA . THR A 1 117 ? 11.125 -3.572 -3.926 1 98.38 117 THR A CA 1
ATOM 905 C C . THR A 1 117 ? 9.961 -3.088 -3.064 1 98.38 117 THR A C 1
ATOM 907 O O . THR A 1 117 ? 9.391 -3.857 -2.287 1 98.38 117 THR A O 1
ATOM 910 N N . ALA A 1 118 ? 9.633 -1.837 -3.162 1 98.81 118 ALA A N 1
ATOM 911 C CA . ALA A 1 118 ? 8.352 -1.323 -2.689 1 98.81 118 ALA A CA 1
ATOM 912 C C . ALA A 1 118 ? 7.426 -0.991 -3.859 1 98.81 118 ALA A C 1
ATOM 914 O O . ALA A 1 118 ? 7.855 -0.378 -4.84 1 98.81 118 ALA A O 1
ATOM 915 N N . ASN A 1 119 ? 6.207 -1.411 -3.676 1 98.75 119 ASN A N 1
ATOM 916 C CA . ASN A 1 119 ? 5.285 -1.462 -4.805 1 98.75 119 ASN A CA 1
ATOM 917 C C . ASN A 1 119 ? 3.922 -0.881 -4.441 1 98.75 119 ASN A C 1
ATOM 919 O O . ASN A 1 119 ? 3.537 -0.875 -3.271 1 98.75 119 ASN A O 1
ATOM 923 N N . MET A 1 120 ? 3.258 -0.363 -5.438 1 98.75 120 MET A N 1
ATOM 924 C CA . MET A 1 120 ? 1.823 -0.094 -5.371 1 98.75 120 MET A CA 1
ATOM 925 C C . MET A 1 120 ? 1.046 -1.062 -6.258 1 98.75 120 MET A C 1
ATOM 927 O O . MET A 1 120 ? 1.477 -1.377 -7.367 1 98.75 120 MET A O 1
ATOM 931 N N . TYR A 1 121 ? -0.085 -1.553 -5.703 1 98.81 121 TYR A N 1
ATOM 932 C CA . TYR A 1 121 ? -0.92 -2.557 -6.352 1 98.81 121 TYR A CA 1
ATOM 933 C C . TYR A 1 121 ? -2.27 -1.971 -6.746 1 98.81 121 TYR A C 1
ATOM 935 O O . TYR A 1 121 ? -2.879 -1.223 -5.977 1 98.81 121 TYR A O 1
ATOM 943 N N . TRP A 1 122 ? -2.684 -2.268 -7.949 1 98.81 122 TRP A N 1
ATOM 944 C CA . TRP A 1 122 ? -4.051 -2.092 -8.438 1 98.81 122 TRP A CA 1
ATOM 945 C C . TRP A 1 122 ? -4.652 -3.428 -8.859 1 98.81 122 TRP A C 1
ATOM 947 O O . TRP A 1 122 ? -4.16 -4.07 -9.789 1 98.81 122 TRP A O 1
ATOM 957 N N . VAL A 1 123 ? -5.777 -3.85 -8.203 1 98.88 123 VAL A N 1
ATOM 958 C CA . VAL A 1 123 ? -6.297 -5.199 -8.406 1 98.88 123 VAL A CA 1
ATOM 959 C C . VAL A 1 123 ? -7.793 -5.141 -8.703 1 98.88 123 VAL A C 1
ATOM 961 O O . VAL A 1 123 ? -8.547 -4.461 -8.008 1 98.88 123 VAL A O 1
ATOM 964 N N . ASP A 1 124 ? -8.188 -5.773 -9.75 1 98.88 124 ASP A N 1
ATOM 965 C CA . ASP A 1 124 ? -9.594 -6.039 -10.031 1 98.88 124 ASP A CA 1
ATOM 966 C C . ASP A 1 124 ? -9.984 -7.449 -9.609 1 98.88 124 ASP A C 1
ATOM 968 O O . ASP A 1 124 ? -9.219 -8.398 -9.805 1 98.88 124 ASP A O 1
ATOM 972 N N . LEU A 1 125 ? -11.188 -7.609 -9.055 1 98.88 125 LEU A N 1
ATOM 973 C CA . LEU A 1 125 ? -11.633 -8.898 -8.547 1 98.88 125 LEU A CA 1
ATOM 974 C C . LEU A 1 125 ? -13.07 -9.195 -8.977 1 98.88 125 LEU A C 1
ATOM 976 O O . LEU A 1 125 ? -13.836 -8.273 -9.258 1 98.88 125 LEU A O 1
ATO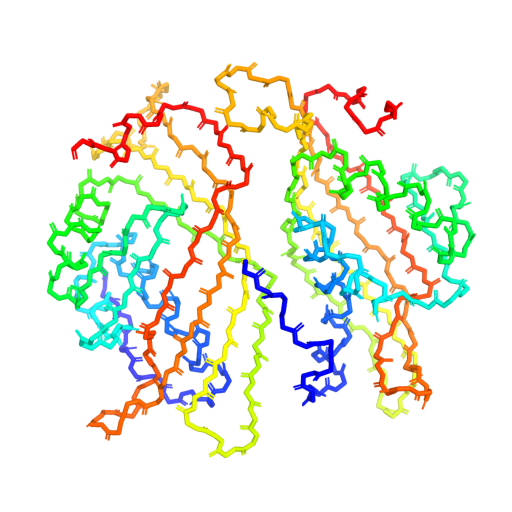M 980 N N . ILE A 1 126 ? -13.375 -10.492 -8.93 1 98.94 126 ILE A N 1
ATOM 981 C CA . ILE A 1 126 ? -14.727 -10.969 -9.172 1 98.94 126 ILE A CA 1
ATOM 982 C C . ILE A 1 126 ? -15.07 -12.078 -8.18 1 98.94 126 ILE A C 1
ATOM 984 O O . ILE A 1 126 ? -14.188 -12.812 -7.738 1 98.94 126 ILE A O 1
ATOM 988 N N . LYS A 1 127 ? -16.281 -12.172 -7.832 1 98.44 127 LYS A N 1
ATOM 989 C CA . LYS A 1 127 ? -16.781 -13.328 -7.09 1 98.44 127 LYS A CA 1
ATOM 990 C C . LYS A 1 127 ? -17.078 -14.492 -8.023 1 98.44 127 LYS A C 1
ATOM 992 O O . LYS A 1 127 ? -18.031 -14.43 -8.805 1 98.44 127 LYS A O 1
ATOM 997 N N . ASP A 1 128 ? -16.281 -15.453 -7.918 1 97 128 ASP A N 1
ATOM 998 C CA . ASP A 1 128 ? -16.453 -16.594 -8.805 1 97 128 ASP A CA 1
ATOM 999 C C . ASP A 1 128 ? -17.625 -17.469 -8.359 1 97 128 ASP A C 1
ATOM 1001 O O . ASP A 1 128 ? -17.578 -18.078 -7.281 1 97 128 ASP A O 1
ATOM 1005 N N . LYS A 1 129 ? -18.609 -17.672 -9.125 1 92.44 129 LYS A N 1
ATOM 1006 C CA . LYS A 1 129 ? -19.859 -18.344 -8.781 1 92.44 129 LYS A CA 1
ATOM 1007 C C . LYS A 1 129 ? -19.641 -19.859 -8.664 1 92.44 129 LYS A C 1
ATOM 1009 O O . LYS A 1 129 ? -20.406 -20.547 -7.984 1 92.44 129 LYS A O 1
ATOM 1014 N N . SER A 1 130 ? -18.578 -20.312 -9.312 1 93.12 130 SER A N 1
ATOM 1015 C CA . SER A 1 130 ? -18.359 -21.766 -9.336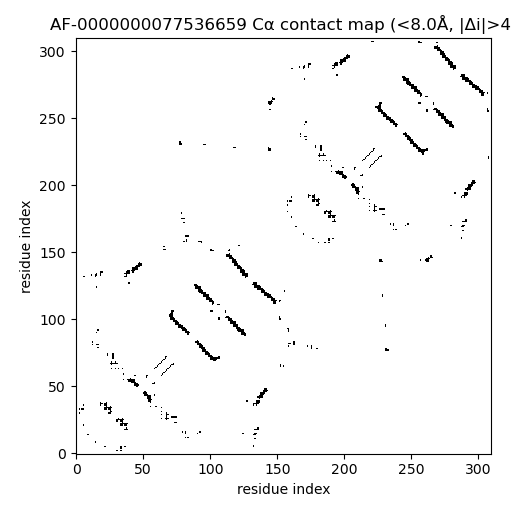 1 93.12 130 SER A CA 1
ATOM 1016 C C . SER A 1 130 ? -17.969 -22.281 -7.953 1 93.12 130 SER A C 1
ATOM 1018 O O . SER A 1 130 ? -18.328 -23.391 -7.578 1 93.12 130 SER A O 1
ATOM 1020 N N . ASP A 1 131 ? -17.312 -21.453 -7.117 1 94.38 131 ASP A N 1
ATOM 1021 C CA . ASP A 1 131 ? -16.875 -21.938 -5.809 1 94.38 131 ASP A CA 1
ATOM 1022 C C . ASP A 1 131 ? -17.094 -20.875 -4.734 1 94.38 131 ASP A C 1
ATOM 1024 O O . ASP A 1 131 ? -16.812 -21.094 -3.557 1 94.38 131 ASP A O 1
ATOM 1028 N N . GLY A 1 132 ? -17.562 -19.719 -5.125 1 95.56 132 GLY A N 1
ATOM 1029 C CA . GLY A 1 132 ? -17.906 -18.672 -4.176 1 95.56 132 GLY A CA 1
ATOM 1030 C C . GLY A 1 132 ? -16.719 -17.844 -3.721 1 95.56 132 GLY A C 1
ATOM 1031 O O . GLY A 1 132 ? -16.844 -16.953 -2.879 1 95.56 132 GLY A O 1
ATOM 1032 N N . LEU A 1 133 ? -15.594 -18.141 -4.242 1 98.38 133 LEU A N 1
ATOM 1033 C CA . LEU A 1 133 ? -14.391 -17.422 -3.854 1 98.38 133 LEU A CA 1
ATOM 1034 C C . LEU A 1 133 ? -14.258 -16.125 -4.637 1 98.38 133 LEU A C 1
ATOM 1036 O O . LEU A 1 133 ? -14.602 -16.062 -5.82 1 98.38 133 LEU A O 1
ATOM 1040 N N . TRP A 1 134 ? -13.828 -15.07 -3.941 1 98.81 134 TRP A N 1
ATOM 1041 C CA . TRP A 1 134 ? -13.32 -13.898 -4.656 1 98.81 134 TRP A CA 1
ATOM 1042 C C . TRP A 1 134 ? -11.961 -14.188 -5.281 1 98.81 134 TRP A C 1
ATOM 1044 O O . TRP A 1 134 ? -11.078 -14.75 -4.629 1 98.81 134 TRP A O 1
ATOM 1054 N N . LYS A 1 135 ? -11.805 -13.828 -6.566 1 98.94 135 LYS A N 1
ATOM 1055 C CA . LYS A 1 135 ? -10.578 -14.086 -7.316 1 98.94 135 LYS A CA 1
ATOM 1056 C C . LYS A 1 135 ? -10.125 -12.844 -8.07 1 98.94 135 LYS A C 1
ATOM 1058 O O . LYS A 1 135 ? -10.953 -12.047 -8.523 1 98.94 135 LYS A O 1
ATOM 1063 N N . MET A 1 136 ? -8.82 -12.719 -8.219 1 98.94 136 MET A N 1
ATOM 1064 C CA . MET A 1 136 ? -8.258 -11.594 -8.953 1 98.94 136 MET A CA 1
ATOM 1065 C C . MET A 1 136 ? -8.375 -11.82 -10.461 1 98.94 136 MET A C 1
ATOM 1067 O O . MET A 1 136 ? -7.98 -12.875 -10.969 1 98.94 136 MET A O 1
ATOM 1071 N N . THR A 1 137 ? -8.938 -10.82 -11.18 1 98.88 137 THR A N 1
ATOM 1072 C CA . THR A 1 137 ? -9.047 -10.875 -12.633 1 98.88 137 THR A CA 1
ATOM 1073 C C . THR A 1 137 ? -7.945 -10.047 -13.289 1 98.88 137 THR A C 1
ATOM 1075 O O . THR A 1 137 ? -7.621 -10.25 -14.461 1 98.88 137 THR A O 1
ATOM 1078 N N . LYS A 1 138 ? -7.453 -9.133 -12.586 1 98.81 138 LYS A N 1
ATOM 1079 C CA . LYS A 1 138 ? -6.332 -8.297 -13.023 1 98.81 138 LYS A CA 1
ATOM 1080 C C . LYS A 1 138 ? -5.473 -7.875 -11.836 1 98.81 138 LYS A C 1
ATOM 1082 O O . LYS A 1 138 ? -5.996 -7.48 -10.789 1 98.81 138 LYS A O 1
ATOM 1087 N N . PHE A 1 139 ? -4.223 -8.055 -11.922 1 98.88 139 PHE A N 1
ATOM 1088 C CA . PHE A 1 139 ? -3.236 -7.578 -10.961 1 98.88 139 PHE A CA 1
ATOM 1089 C C . PHE A 1 139 ? -2.164 -6.742 -11.656 1 98.88 139 PHE A C 1
ATOM 1091 O O . PHE A 1 139 ? -1.304 -7.281 -12.352 1 98.88 139 PHE A O 1
ATOM 1098 N N . ASP A 1 140 ? -2.287 -5.41 -11.453 1 98.62 140 ASP A N 1
ATOM 1099 C CA . ASP A 1 140 ? -1.317 -4.445 -11.961 1 98.62 140 ASP A CA 1
ATOM 1100 C C . ASP A 1 140 ? -0.422 -3.924 -10.836 1 98.62 140 ASP A C 1
ATOM 1102 O O . ASP A 1 140 ? -0.913 -3.395 -9.836 1 98.62 140 ASP A O 1
ATOM 1106 N N . MET A 1 141 ? 0.878 -4.129 -10.961 1 98.31 141 MET A N 1
ATOM 1107 C CA . MET A 1 141 ? 1.778 -3.631 -9.922 1 98.31 141 MET A CA 1
ATOM 1108 C C . MET A 1 141 ? 2.814 -2.682 -10.516 1 98.31 141 MET A C 1
ATOM 1110 O O . MET A 1 141 ? 3.268 -2.875 -11.641 1 98.31 141 MET A O 1
ATOM 1114 N N . LYS A 1 142 ? 3.139 -1.658 -9.812 1 97.94 142 LYS A N 1
ATOM 1115 C CA . LYS A 1 142 ? 4.184 -0.694 -10.141 1 97.94 142 LYS A CA 1
ATOM 1116 C C . LYS A 1 142 ? 5.266 -0.669 -9.062 1 97.94 142 LYS A C 1
ATOM 1118 O O . LYS A 1 142 ? 4.969 -0.533 -7.879 1 97.94 142 LYS A O 1
ATOM 1123 N N . VAL A 1 143 ? 6.523 -0.849 -9.461 1 98.06 143 VAL A N 1
ATOM 1124 C CA . VAL A 1 143 ? 7.652 -0.69 -8.547 1 98.06 143 VAL A CA 1
ATOM 1125 C C . VAL A 1 143 ? 7.965 0.793 -8.367 1 98.06 143 VAL A C 1
ATOM 1127 O O . VAL A 1 143 ? 8.305 1.485 -9.336 1 98.06 143 VAL A O 1
ATOM 1130 N N . ILE A 1 144 ? 7.906 1.246 -7.152 1 98.44 144 ILE A N 1
ATOM 1131 C CA . ILE A 1 144 ? 8.156 2.654 -6.863 1 98.44 144 ILE A CA 1
ATOM 1132 C C . ILE A 1 144 ? 9.648 2.875 -6.629 1 98.44 144 ILE A C 1
ATOM 1134 O O . ILE A 1 144 ? 10.227 3.84 -7.137 1 98.44 144 ILE A O 1
ATOM 1138 N N . TRP A 1 145 ? 10.242 2.074 -5.941 1 98.5 145 TRP A N 1
ATOM 1139 C CA . TRP A 1 145 ? 11.688 2.051 -5.746 1 98.5 145 TRP A CA 1
ATOM 1140 C C . TRP A 1 145 ? 12.18 0.627 -5.504 1 98.5 145 TRP A C 1
ATOM 1142 O O . TRP A 1 145 ? 11.391 -0.266 -5.195 1 98.5 145 TRP A O 1
ATOM 1152 N N . SER A 1 146 ? 13.453 0.413 -5.711 1 98.25 146 SER A N 1
ATOM 1153 C CA . SER A 1 146 ? 14.07 -0.886 -5.465 1 98.25 146 SER A CA 1
ATOM 1154 C C . SER A 1 146 ? 15.492 -0.729 -4.934 1 98.25 146 SER A C 1
ATOM 1156 O O . SER A 1 146 ? 16.125 0.313 -5.121 1 98.25 146 SER A O 1
ATOM 1158 N N . GLU A 1 147 ? 15.914 -1.681 -4.219 1 97.5 147 GLU A N 1
ATOM 1159 C CA . GLU A 1 147 ? 17.281 -1.809 -3.709 1 97.5 147 GLU A CA 1
ATOM 1160 C C . GLU A 1 147 ? 17.828 -3.203 -3.971 1 97.5 147 GLU A C 1
ATOM 1162 O O . GLU A 1 147 ? 17.125 -4.199 -3.828 1 97.5 147 GLU A O 1
ATOM 1167 N N . GLY A 1 148 ? 19.109 -3.287 -4.285 1 96.69 148 GLY A N 1
ATOM 1168 C CA . GLY A 1 148 ? 19.75 -4.574 -4.516 1 96.69 148 GLY A CA 1
ATOM 1169 C C . GLY A 1 148 ? 19.812 -4.953 -5.98 1 96.69 148 GLY A C 1
ATOM 1170 O O . GLY A 1 148 ? 19.984 -4.09 -6.844 1 96.69 148 GLY A O 1
ATOM 1171 N N . ASP A 1 149 ? 19.812 -6.262 -6.281 1 96.44 149 ASP A N 1
ATOM 1172 C CA . ASP A 1 149 ? 20.141 -6.797 -7.598 1 96.44 149 ASP A CA 1
ATOM 1173 C C . ASP A 1 149 ? 18.891 -7.293 -8.32 1 96.44 149 ASP A C 1
ATOM 1175 O O . ASP A 1 149 ? 18.391 -8.375 -8.016 1 96.44 149 ASP A O 1
ATOM 1179 N N . ALA A 1 150 ? 18.469 -6.555 -9.344 1 94.31 150 ALA A N 1
ATOM 1180 C CA . ALA A 1 150 ? 17.234 -6.855 -10.062 1 94.31 150 ALA A CA 1
ATOM 1181 C C . ALA A 1 150 ? 17.344 -8.172 -10.82 1 94.31 150 ALA A C 1
ATOM 1183 O O . ALA A 1 150 ? 16.344 -8.75 -11.219 1 94.31 150 ALA A O 1
ATOM 1184 N N . SER A 1 151 ? 18.531 -8.664 -11.094 1 94.25 151 SER A N 1
ATOM 1185 C CA . SER A 1 151 ? 18.719 -9.898 -11.852 1 94.25 151 SER A CA 1
ATOM 1186 C C . SER A 1 151 ? 18.172 -11.102 -11.086 1 94.25 151 SER A C 1
ATOM 1188 O O . SER A 1 151 ? 18 -12.18 -11.664 1 94.25 151 SER A O 1
ATOM 1190 N N . ILE A 1 152 ? 17.844 -10.914 -9.805 1 95.19 152 ILE A N 1
ATOM 1191 C CA . ILE A 1 152 ? 17.25 -11.969 -8.984 1 95.19 152 ILE A CA 1
ATOM 1192 C C . ILE A 1 152 ? 15.883 -12.352 -9.547 1 95.19 152 ILE A C 1
ATOM 1194 O O . ILE A 1 152 ? 15.492 -13.516 -9.492 1 95.19 152 ILE A O 1
ATOM 1198 N N . ILE A 1 153 ? 14.875 -11.383 -10 1 89.19 153 ILE A N 1
ATOM 1199 C CA . ILE A 1 153 ? 13.531 -11.641 -10.5 1 89.19 153 ILE A CA 1
ATOM 1200 C C . ILE A 1 153 ? 13.594 -12.023 -11.977 1 89.19 153 ILE A C 1
ATOM 1202 O O . ILE A 1 153 ? 12.75 -12.789 -12.461 1 89.19 153 ILE A O 1
ATOM 1206 N N . GLY A 1 154 ? 14.43 -11.898 -12.82 1 70.44 154 GLY A N 1
ATOM 1207 C CA . GLY A 1 154 ? 14.555 -12.133 -14.25 1 70.44 154 GLY A CA 1
ATOM 1208 C C . GLY A 1 154 ? 15.328 -13.391 -14.578 1 70.44 154 GLY A C 1
ATOM 1209 O O . GLY A 1 154 ? 15.883 -13.516 -15.672 1 70.44 154 GLY A O 1
ATOM 1210 N N . GLN A 1 155 ? 15.57 -14.328 -13.633 1 50.72 155 GLN A N 1
ATOM 1211 C CA . GLN A 1 155 ? 16.391 -15.484 -14 1 50.72 155 GLN A CA 1
ATOM 1212 C C . GLN A 1 155 ? 15.516 -16.625 -14.531 1 50.72 155 GLN A C 1
ATOM 1214 O O . GLN A 1 155 ? 14.344 -16.734 -14.172 1 50.72 155 GLN A O 1
ATOM 1219 N N . MET B 1 1 ? -2.412 4.203 -13.773 1 80.62 1 MET B N 1
ATOM 1220 C CA . MET B 1 1 ? -3.492 3.547 -13.039 1 80.62 1 MET B CA 1
ATOM 1221 C C . MET B 1 1 ? -4.148 4.512 -12.062 1 80.62 1 MET B C 1
ATOM 1223 O O . MET B 1 1 ? -3.475 5.371 -11.484 1 80.62 1 MET B O 1
ATOM 1227 N N . ALA B 1 2 ? -5.438 4.496 -12 1 85.38 2 ALA B N 1
ATOM 1228 C CA . ALA B 1 2 ? -6.184 5.539 -11.305 1 85.38 2 ALA B CA 1
ATOM 1229 C C . ALA B 1 2 ? -6.43 5.16 -9.844 1 85.38 2 ALA B C 1
ATOM 1231 O O . ALA B 1 2 ? -6.492 3.975 -9.508 1 85.38 2 ALA B O 1
ATOM 1232 N N . SER B 1 3 ? -6.473 6.145 -9.023 1 91.31 3 SER B N 1
ATOM 1233 C CA . SER B 1 3 ? -6.914 5.973 -7.645 1 91.31 3 SER B CA 1
ATOM 1234 C C . SER B 1 3 ? -8.367 5.5 -7.582 1 91.31 3 SER B C 1
ATOM 1236 O O . SER B 1 3 ? -9.148 5.766 -8.5 1 91.31 3 SER B O 1
ATOM 1238 N N . LEU B 1 4 ? -8.68 4.781 -6.52 1 97.94 4 LEU B N 1
ATOM 1239 C CA . LEU B 1 4 ? -10.086 4.562 -6.199 1 97.94 4 LEU B CA 1
ATOM 1240 C C . LEU B 1 4 ? -10.758 5.867 -5.789 1 97.94 4 LEU B C 1
ATOM 1242 O O . LEU B 1 4 ? -10.078 6.848 -5.477 1 97.94 4 LEU B O 1
ATOM 1246 N N . ALA B 1 5 ? -12.062 5.777 -5.781 1 96.56 5 ALA B N 1
ATOM 1247 C CA . ALA B 1 5 ? -12.82 6.949 -5.34 1 96.56 5 ALA B CA 1
ATOM 1248 C C . ALA B 1 5 ? -12.5 7.293 -3.889 1 96.56 5 ALA B C 1
ATOM 1250 O O . ALA B 1 5 ? -12.164 6.41 -3.094 1 96.56 5 ALA B O 1
ATOM 1251 N N . ALA B 1 6 ? -12.625 8.586 -3.57 1 97.44 6 ALA B N 1
ATOM 1252 C CA . ALA B 1 6 ? -12.438 9.008 -2.186 1 97.44 6 ALA B CA 1
ATOM 1253 C C . ALA B 1 6 ? -13.516 8.414 -1.281 1 97.44 6 ALA B C 1
ATOM 1255 O O . ALA B 1 6 ? -13.227 7.98 -0.163 1 97.44 6 ALA B O 1
ATOM 1256 N N . ASN B 1 7 ? -14.742 8.477 -1.717 1 96.62 7 ASN B N 1
ATOM 1257 C CA . ASN B 1 7 ? -15.859 7.93 -0.95 1 96.62 7 ASN B CA 1
ATOM 1258 C C . ASN B 1 7 ? -16.156 6.492 -1.352 1 96.62 7 ASN B C 1
ATOM 1260 O O . ASN B 1 7 ? -16.812 6.254 -2.375 1 96.62 7 ASN B O 1
ATOM 1264 N N . LEU B 1 8 ? -15.828 5.551 -0.446 1 97 8 LEU B N 1
ATOM 1265 C CA . LEU B 1 8 ? -15.992 4.125 -0.705 1 97 8 LEU B CA 1
ATOM 1266 C C . LEU B 1 8 ? -17.156 3.557 0.113 1 97 8 LEU B C 1
ATOM 1268 O O . LEU B 1 8 ? -17.281 2.338 0.234 1 97 8 LEU B O 1
ATOM 1272 N N . ARG B 1 9 ? -17.922 4.418 0.744 1 93.75 9 ARG B N 1
ATOM 1273 C CA . ARG B 1 9 ? -19.094 4.055 1.528 1 93.75 9 ARG B CA 1
ATOM 1274 C C . ARG B 1 9 ? -18.734 3.098 2.658 1 93.75 9 ARG B C 1
ATOM 1276 O O . ARG B 1 9 ? -19.375 2.064 2.838 1 93.75 9 ARG B O 1
ATOM 1283 N N . LEU B 1 10 ? -17.703 3.477 3.293 1 96.06 10 LEU B N 1
ATOM 1284 C CA . LEU B 1 10 ? -17.188 2.678 4.402 1 96.06 10 LEU B CA 1
ATOM 1285 C C . LEU B 1 10 ? -17.922 3.008 5.695 1 96.06 10 LEU B C 1
ATOM 1287 O O . LEU B 1 10 ? -18.562 4.055 5.797 1 96.06 10 LEU B O 1
ATOM 1291 N N . SER B 1 11 ? -17.828 2.012 6.641 1 95.06 11 SER B N 1
ATOM 1292 C CA . SER B 1 11 ? -18.234 2.365 8 1 95.06 11 SER B CA 1
ATOM 1293 C C . SER B 1 11 ? -17.391 3.518 8.539 1 95.06 11 SER B C 1
ATOM 1295 O O . SER B 1 11 ? -16.297 3.773 8.055 1 95.06 11 SER B O 1
ATOM 1297 N N . ASP B 1 12 ? -17.891 4.16 9.594 1 96.94 12 ASP B N 1
ATOM 1298 C CA . ASP B 1 12 ? -17.156 5.293 10.148 1 96.94 12 ASP B CA 1
ATOM 1299 C C . ASP B 1 12 ? -15.75 4.887 10.57 1 96.94 12 ASP B C 1
ATOM 1301 O O . ASP B 1 12 ? -14.773 5.578 10.25 1 96.94 12 ASP B O 1
ATOM 1305 N N . ARG B 1 13 ? -15.648 3.795 11.242 1 97 13 ARG B N 1
ATOM 1306 C CA . ARG B 1 13 ? -14.344 3.371 11.727 1 97 13 ARG B CA 1
ATOM 1307 C C . ARG B 1 13 ? -13.391 3.092 10.57 1 97 13 ARG B C 1
ATOM 1309 O O . ARG B 1 13 ? -12.219 3.48 10.609 1 97 13 ARG B O 1
ATOM 1316 N N . GLU B 1 14 ? -13.82 2.453 9.539 1 96.94 14 GLU B N 1
ATOM 1317 C CA . GLU B 1 14 ? -12.992 2.193 8.359 1 96.94 14 GLU B CA 1
ATOM 1318 C C . GLU B 1 14 ? -12.664 3.486 7.621 1 96.94 14 GLU B C 1
ATOM 1320 O O . GLU B 1 14 ? -11.57 3.635 7.07 1 96.94 14 GLU B O 1
ATOM 1325 N N . ALA B 1 15 ? -13.633 4.359 7.574 1 98.31 15 ALA B N 1
ATOM 1326 C CA . ALA B 1 15 ? -13.469 5.609 6.832 1 98.31 15 ALA B CA 1
ATOM 1327 C C . ALA B 1 15 ? -12.43 6.508 7.496 1 98.31 15 ALA B C 1
ATOM 1329 O O . ALA B 1 15 ? -11.711 7.25 6.816 1 98.31 15 ALA B O 1
ATOM 1330 N N . ILE B 1 16 ? -12.305 6.426 8.797 1 98.81 16 ILE B N 1
ATOM 1331 C CA . ILE B 1 16 ? -11.305 7.188 9.539 1 98.81 16 ILE B CA 1
ATOM 1332 C C . ILE B 1 16 ? -9.906 6.754 9.109 1 98.81 16 ILE B C 1
ATOM 1334 O O . ILE B 1 16 ? -9.07 7.59 8.75 1 98.81 16 ILE B O 1
ATOM 1338 N N . LEU B 1 17 ? -9.695 5.516 9.125 1 98.81 17 LEU B N 1
ATOM 1339 C CA . LEU B 1 17 ? -8.406 5 8.68 1 98.81 17 LEU B CA 1
ATOM 1340 C C . LEU B 1 17 ? -8.188 5.309 7.199 1 98.81 17 LEU B C 1
ATOM 1342 O O . LEU B 1 17 ? -7.066 5.641 6.793 1 98.81 17 LEU B O 1
ATOM 1346 N N . ASP B 1 18 ? -9.195 5.266 6.43 1 98.81 18 ASP B N 1
ATOM 1347 C CA . ASP B 1 18 ? -9.094 5.504 4.992 1 98.81 18 ASP B CA 1
ATOM 1348 C C . ASP B 1 18 ? -8.648 6.934 4.703 1 98.81 18 ASP B C 1
ATOM 1350 O O . ASP B 1 18 ? -8.055 7.207 3.66 1 98.81 18 ASP B O 1
ATOM 1354 N N . ALA B 1 19 ? -8.969 7.887 5.543 1 98.94 19 ALA B N 1
ATOM 1355 C CA . ALA B 1 19 ? -8.469 9.242 5.363 1 98.94 19 ALA B CA 1
ATOM 1356 C C . ALA B 1 19 ? -6.941 9.266 5.297 1 98.94 19 ALA B C 1
ATOM 1358 O O . ALA B 1 19 ? -6.363 9.906 4.418 1 98.94 19 ALA B O 1
ATOM 1359 N N . LEU B 1 20 ? -6.32 8.531 6.211 1 98.94 20 LEU B N 1
ATOM 1360 C CA . LEU B 1 20 ? -4.867 8.445 6.191 1 98.94 20 LEU B CA 1
ATOM 1361 C C . LEU B 1 20 ? -4.383 7.738 4.93 1 98.94 20 LEU B C 1
ATOM 1363 O O . LEU B 1 20 ? -3.424 8.188 4.293 1 98.94 20 LEU B O 1
ATOM 1367 N N . TYR B 1 21 ? -5.043 6.695 4.562 1 98.88 21 TYR B N 1
ATOM 1368 C CA . TYR B 1 21 ? -4.633 5.945 3.379 1 98.88 21 TYR B CA 1
ATOM 1369 C C . TYR B 1 21 ? -4.797 6.785 2.117 1 98.88 21 TYR B C 1
ATOM 1371 O O . TYR B 1 21 ? -3.977 6.707 1.201 1 98.88 21 TYR B O 1
ATOM 1379 N N . ARG B 1 22 ? -5.859 7.562 2.016 1 98.81 22 ARG B N 1
ATOM 1380 C CA . ARG B 1 22 ? -6.016 8.461 0.876 1 98.81 22 ARG B CA 1
ATOM 1381 C C . ARG B 1 22 ? -4.852 9.438 0.787 1 98.81 22 ARG B C 1
ATOM 1383 O O . ARG B 1 22 ? -4.305 9.664 -0.295 1 98.81 22 ARG B O 1
ATOM 1390 N N . SER B 1 23 ? -4.5 9.992 1.89 1 98.94 23 SER B N 1
ATOM 1391 C CA . SER B 1 23 ? -3.383 10.93 1.908 1 98.94 23 SER B CA 1
ATOM 1392 C C . SER B 1 23 ? -2.096 10.273 1.425 1 98.94 23 SER B C 1
ATOM 1394 O O . SER B 1 23 ? -1.401 10.812 0.562 1 98.94 23 SER B O 1
ATOM 1396 N N . ILE B 1 24 ? -1.842 9.125 1.939 1 98.75 24 ILE B N 1
ATOM 1397 C CA . ILE B 1 24 ? -0.593 8.422 1.658 1 98.75 24 ILE B CA 1
ATOM 1398 C C . ILE B 1 24 ? -0.59 7.934 0.213 1 98.75 24 ILE B C 1
ATOM 1400 O O . ILE B 1 24 ? 0.393 8.109 -0.509 1 98.75 24 ILE B O 1
ATOM 1404 N N . PHE B 1 25 ? -1.673 7.34 -0.148 1 98.69 25 PHE B N 1
ATOM 1405 C CA . PHE B 1 25 ? -1.762 6.867 -1.524 1 98.69 25 PHE B CA 1
ATOM 1406 C C . PHE B 1 25 ? -1.6 8.023 -2.506 1 98.69 25 PHE B C 1
ATOM 1408 O O . PHE B 1 25 ? -0.889 7.898 -3.506 1 98.69 25 PHE B O 1
ATOM 1415 N N . GLY B 1 26 ? -2.34 9.086 -2.32 1 98.62 26 GLY B N 1
ATOM 1416 C CA . GLY B 1 26 ? -2.205 10.266 -3.166 1 98.62 26 GLY B CA 1
ATOM 1417 C C . GLY B 1 26 ? -0.786 10.797 -3.232 1 98.62 26 GLY B C 1
ATOM 1418 O O . GLY B 1 26 ? -0.303 11.164 -4.305 1 98.62 26 GLY B O 1
ATOM 1419 N N . LEU B 1 27 ? -0.145 10.836 -2.078 1 98.44 27 LEU B N 1
ATOM 1420 C CA . LEU B 1 27 ? 1.232 11.312 -1.982 1 98.44 27 LEU B CA 1
ATOM 1421 C C . LEU B 1 27 ? 2.172 10.406 -2.775 1 98.44 27 LEU B C 1
ATOM 1423 O O . LEU B 1 27 ? 2.91 10.883 -3.643 1 98.44 27 LEU B O 1
ATOM 1427 N N . ASP B 1 28 ? 2.121 9.133 -2.549 1 98.5 28 ASP B N 1
ATOM 1428 C CA . ASP B 1 28 ? 3.057 8.164 -3.107 1 98.5 28 ASP B CA 1
ATOM 1429 C C . ASP B 1 28 ? 2.814 7.965 -4.602 1 98.5 28 ASP B C 1
ATOM 1431 O O . ASP B 1 28 ? 3.721 7.559 -5.332 1 98.5 28 ASP B O 1
ATOM 1435 N N . SER B 1 29 ? 1.582 8.273 -5.109 1 97.88 29 SER B N 1
ATOM 1436 C CA . SER B 1 29 ? 1.248 8.102 -6.52 1 97.88 29 SER B CA 1
ATOM 1437 C C . SER B 1 29 ? 1.176 9.438 -7.238 1 97.88 29 SER B C 1
ATOM 1439 O O . SER B 1 29 ? 0.813 9.5 -8.414 1 97.88 29 SER B O 1
ATOM 1441 N N . ASN B 1 30 ? 1.451 10.492 -6.535 1 97.31 30 ASN B N 1
ATOM 1442 C CA . ASN B 1 30 ? 1.345 11.844 -7.082 1 97.31 30 ASN B CA 1
ATOM 1443 C C . ASN B 1 30 ? -0.051 12.109 -7.637 1 97.31 30 ASN B C 1
ATOM 1445 O O . ASN B 1 30 ? -0.196 12.578 -8.766 1 97.31 30 ASN B O 1
ATOM 1449 N N . ASP B 1 31 ? -1.033 11.742 -6.914 1 98.38 31 ASP B N 1
ATOM 1450 C CA . ASP B 1 31 ? -2.436 12.016 -7.215 1 98.38 31 ASP B CA 1
ATOM 1451 C C . ASP B 1 31 ? -2.994 13.094 -6.289 1 98.38 31 ASP B C 1
ATOM 1453 O O . ASP B 1 31 ? -3.459 12.797 -5.188 1 98.38 31 ASP B O 1
ATOM 1457 N N . LYS B 1 32 ? -2.988 14.289 -6.785 1 98.31 32 LYS B N 1
ATOM 1458 C CA . LYS B 1 32 ? -3.367 15.445 -5.984 1 98.31 32 LYS B CA 1
ATOM 1459 C C . LYS B 1 32 ? -4.82 15.352 -5.527 1 98.31 32 LYS B C 1
ATOM 1461 O O . LYS B 1 32 ? -5.148 15.719 -4.398 1 98.31 32 LYS B O 1
ATOM 1466 N N . THR B 1 33 ? -5.648 14.875 -6.34 1 98.19 33 THR B N 1
ATOM 1467 C CA . THR B 1 33 ? -7.078 14.82 -6.043 1 98.19 33 THR B CA 1
ATOM 1468 C C . THR B 1 33 ? -7.344 13.93 -4.836 1 98.19 33 THR B C 1
ATOM 1470 O O . THR B 1 33 ? -8.039 14.336 -3.9 1 98.19 33 THR B O 1
ATOM 1473 N N . ILE B 1 34 ? -6.793 12.75 -4.879 1 98.56 34 ILE B N 1
ATOM 1474 C CA . ILE B 1 34 ? -7.031 11.836 -3.773 1 98.56 34 ILE B CA 1
ATOM 1475 C C . ILE B 1 34 ? -6.316 12.336 -2.521 1 98.56 34 ILE B C 1
ATOM 1477 O O . ILE B 1 34 ? -6.844 12.219 -1.411 1 98.56 34 ILE B O 1
ATOM 1481 N N . PHE B 1 35 ? -5.141 12.945 -2.646 1 98.81 35 PHE B N 1
ATOM 1482 C CA . PHE B 1 35 ? -4.453 13.547 -1.515 1 98.81 35 PHE B CA 1
ATOM 1483 C C . PHE B 1 35 ? -5.324 14.609 -0.855 1 98.81 35 PHE B C 1
ATOM 1485 O O . PHE B 1 35 ? -5.539 14.578 0.358 1 98.81 35 PHE B O 1
ATOM 1492 N N . GLU B 1 36 ? -5.902 15.43 -1.622 1 98.62 36 GLU B N 1
ATOM 1493 C CA . GLU B 1 36 ? -6.719 16.531 -1.139 1 98.62 36 GLU B CA 1
ATOM 1494 C C . GLU B 1 36 ? -7.949 16.031 -0.394 1 98.62 36 GLU B C 1
ATOM 1496 O O . GLU B 1 36 ? -8.383 16.641 0.586 1 98.62 36 GLU B O 1
ATOM 1501 N N . SER B 1 37 ? -8.453 15 -0.813 1 98.75 37 SER B N 1
ATOM 1502 C CA . SER B 1 37 ? -9.695 14.484 -0.251 1 98.75 37 SER B CA 1
ATOM 1503 C C . SER B 1 37 ? -9.516 14.078 1.206 1 98.75 37 SER B C 1
ATOM 1505 O O . 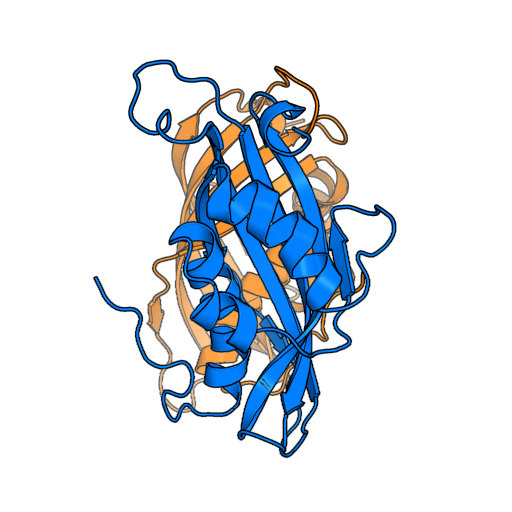SER B 1 37 ? -10.5 13.922 1.939 1 98.75 37 SER B O 1
ATOM 1507 N N . ALA B 1 38 ? -8.344 13.891 1.643 1 98.88 38 ALA B N 1
ATOM 1508 C CA . ALA B 1 38 ? -8.031 13.359 2.965 1 98.88 38 ALA B CA 1
ATOM 1509 C C . ALA B 1 38 ? -7.93 14.469 4 1 98.88 38 ALA B C 1
ATOM 1511 O O . ALA B 1 38 ? -7.938 14.211 5.207 1 98.88 38 ALA B O 1
ATOM 1512 N N . TRP B 1 39 ? -7.789 15.688 3.551 1 98.88 39 TRP B N 1
ATOM 1513 C CA . TRP B 1 39 ? -7.418 16.797 4.426 1 98.88 39 TRP B CA 1
ATOM 1514 C C . TRP B 1 39 ? -8.562 17.797 4.547 1 98.88 39 TRP B C 1
ATOM 1516 O O . TRP B 1 39 ? -9.211 18.125 3.555 1 98.88 39 TRP B O 1
ATOM 1526 N N . HIS B 1 40 ? -8.773 18.25 5.777 1 98.75 40 HIS B N 1
ATOM 1527 C CA . HIS B 1 40 ? -9.641 19.406 5.992 1 98.75 40 HIS B CA 1
ATOM 1528 C C . HIS B 1 40 ? -9.008 20.688 5.461 1 98.75 40 HIS B C 1
ATOM 1530 O O . HIS B 1 40 ? -7.785 20.812 5.453 1 98.75 40 HIS B O 1
ATOM 1536 N N . GLN B 1 41 ? -9.82 21.641 5.113 1 98.25 41 GLN B N 1
ATOM 1537 C CA . GLN B 1 41 ? -9.32 22.891 4.531 1 98.25 41 GLN B CA 1
ATOM 1538 C C . GLN B 1 41 ? -8.422 23.641 5.508 1 98.25 41 GLN B C 1
ATOM 1540 O O . GLN B 1 41 ? -7.461 24.297 5.102 1 98.25 41 GLN B O 1
ATOM 1545 N N . ASP B 1 42 ? -8.703 23.453 6.793 1 98.19 42 ASP B N 1
ATOM 1546 C CA . ASP B 1 42 ? -7.961 24.172 7.82 1 98.19 42 ASP B CA 1
ATOM 1547 C C . ASP B 1 42 ? -6.992 23.25 8.555 1 98.19 42 ASP B C 1
ATOM 1549 O O . ASP B 1 42 ? -6.641 23.5 9.711 1 98.19 42 ASP B O 1
ATOM 1553 N N . ALA B 1 43 ? -6.633 22.203 7.953 1 98.81 43 ALA B N 1
ATOM 1554 C CA . ALA B 1 43 ? -5.789 21.203 8.594 1 98.81 43 ALA B CA 1
ATOM 1555 C C . ALA B 1 43 ? -4.418 21.766 8.938 1 98.81 43 ALA B C 1
ATOM 1557 O O . ALA B 1 43 ? -3.98 22.75 8.336 1 98.81 43 ALA B O 1
ATOM 1558 N N . GLU B 1 44 ? -3.77 21.188 9.867 1 98.69 44 GLU B N 1
ATOM 1559 C CA . GLU B 1 44 ? -2.373 21.469 10.188 1 98.69 44 GLU B CA 1
ATOM 1560 C C . GLU B 1 44 ? -1.522 20.203 10.102 1 98.69 44 GLU B C 1
ATOM 1562 O O . GLU B 1 44 ? -1.968 19.109 10.492 1 98.69 44 GLU B O 1
ATOM 1567 N N . PHE B 1 45 ? -0.341 20.328 9.594 1 98.81 45 PHE B N 1
ATOM 1568 C CA . PHE B 1 45 ? 0.645 19.266 9.531 1 98.81 45 PHE B CA 1
ATOM 1569 C C . PHE B 1 45 ? 1.913 19.641 10.281 1 98.81 45 PHE B C 1
ATOM 1571 O O . PHE B 1 45 ? 2.496 20.703 10.031 1 98.81 45 PHE B O 1
ATOM 1578 N N . ILE B 1 46 ? 2.303 18.828 11.258 1 98.5 46 ILE B N 1
ATOM 1579 C CA . ILE B 1 46 ? 3.516 19.031 12.047 1 98.5 46 ILE B CA 1
ATOM 1580 C C . ILE B 1 46 ? 4.504 17.906 11.766 1 98.5 46 ILE B C 1
ATOM 1582 O O . ILE B 1 46 ? 4.242 16.75 12.086 1 98.5 46 ILE B O 1
ATOM 1586 N N . PHE B 1 47 ? 5.598 18.281 11.195 1 96.81 47 PHE B N 1
ATOM 1587 C CA . PHE B 1 47 ? 6.656 17.312 10.891 1 96.81 47 PHE B CA 1
ATOM 1588 C C . PHE B 1 47 ? 7.73 17.328 11.969 1 96.81 47 PHE B C 1
ATOM 1590 O O . PHE B 1 47 ? 8.57 18.234 12.008 1 96.81 47 PHE B O 1
ATOM 1597 N N . ASP B 1 48 ? 7.672 16.406 12.875 1 95.19 48 ASP B N 1
ATOM 1598 C CA . ASP B 1 48 ? 8.734 16.125 13.836 1 95.19 48 ASP B CA 1
ATOM 1599 C C . ASP B 1 48 ? 9.086 17.359 14.648 1 95.19 48 ASP B C 1
ATOM 1601 O O . ASP B 1 48 ? 10.25 17.766 14.719 1 95.19 48 ASP B O 1
ATOM 1605 N N . GLY B 1 49 ? 8.148 18.031 15.148 1 93.12 49 GLY B N 1
ATOM 1606 C CA . GLY B 1 49 ? 8.352 19.125 16.094 1 93.12 49 GLY B CA 1
ATOM 1607 C C . GLY B 1 49 ? 8.57 20.453 15.406 1 93.12 49 GLY B C 1
ATOM 1608 O O . GLY B 1 49 ? 8.766 21.484 16.078 1 93.12 49 GLY B O 1
ATOM 1609 N N . THR B 1 50 ? 8.594 20.516 14.07 1 93.81 50 THR B N 1
ATOM 1610 C CA . THR B 1 50 ? 8.695 21.797 13.359 1 93.81 50 THR B CA 1
ATOM 1611 C C . THR B 1 50 ? 7.41 22.609 13.523 1 93.81 50 THR B C 1
ATOM 1613 O O . THR B 1 50 ? 6.383 22.078 13.953 1 93.81 50 THR B O 1
ATOM 1616 N N . PRO B 1 51 ? 7.512 23.922 13.227 1 96.81 51 PRO B N 1
ATOM 1617 C CA . PRO B 1 51 ? 6.258 24.688 13.211 1 96.81 51 PRO B CA 1
ATOM 1618 C C . PRO B 1 51 ? 5.219 24.094 12.258 1 96.81 51 PRO B C 1
ATOM 1620 O O . PRO B 1 51 ? 5.574 23.578 11.195 1 96.81 51 PRO B O 1
ATOM 1623 N N . PRO B 1 52 ? 4.023 24.219 12.648 1 98.06 52 PRO B N 1
ATOM 1624 C CA . PRO B 1 52 ? 2.975 23.609 11.82 1 98.06 52 PRO B CA 1
ATOM 1625 C C . PRO B 1 52 ? 2.859 24.266 10.445 1 98.06 52 PRO B C 1
ATOM 1627 O O . PRO B 1 52 ? 3.008 25.484 10.32 1 98.06 52 PRO B O 1
ATOM 1630 N N . ILE B 1 53 ? 2.725 23.391 9.383 1 98.38 53 ILE B N 1
ATOM 1631 C CA . ILE B 1 53 ? 2.193 23.875 8.102 1 98.38 53 ILE B CA 1
ATOM 1632 C C . ILE B 1 53 ? 0.682 24.047 8.211 1 98.38 53 ILE B C 1
ATOM 1634 O O . ILE B 1 53 ? -0.054 23.078 8.43 1 98.38 53 ILE B O 1
ATOM 1638 N N . GLN B 1 54 ? 0.223 25.281 7.996 1 98.62 54 GLN B N 1
ATOM 1639 C CA . GLN B 1 54 ? -1.16 25.609 8.32 1 98.62 54 GLN B CA 1
ATOM 1640 C C . GLN B 1 54 ? -2.012 25.719 7.062 1 98.62 54 GLN B C 1
ATOM 1642 O O . GLN B 1 54 ? -1.754 26.562 6.207 1 98.62 54 GLN B O 1
ATOM 1647 N N . GLY B 1 55 ? -3.061 24.859 7.008 1 98.81 55 GLY B N 1
ATOM 1648 C CA . GLY B 1 55 ? -4.02 24.922 5.918 1 98.81 55 GLY B CA 1
ATOM 1649 C C . GLY B 1 55 ? -3.688 24 4.77 1 98.81 55 GLY B C 1
ATOM 1650 O O . GLY B 1 55 ? -2.516 23.781 4.453 1 98.81 55 GLY B O 1
ATOM 1651 N N . LEU B 1 56 ? -4.707 23.516 4.129 1 98.81 56 LEU B N 1
ATOM 1652 C CA . LEU B 1 56 ? -4.555 22.578 3.021 1 98.81 56 LEU B CA 1
ATOM 1653 C C . LEU B 1 56 ? -3.752 23.203 1.885 1 98.81 56 LEU B C 1
ATOM 1655 O O . LEU B 1 56 ? -2.916 22.531 1.271 1 98.81 56 LEU B O 1
ATOM 1659 N N . ALA B 1 57 ? -4.035 24.453 1.604 1 98.69 57 ALA B N 1
ATOM 1660 C CA . ALA B 1 57 ? -3.299 25.125 0.529 1 98.69 57 ALA B CA 1
ATOM 1661 C C . ALA B 1 57 ? -1.795 25.062 0.779 1 98.69 57 ALA B C 1
ATOM 1663 O O . ALA B 1 57 ? -1.02 24.766 -0.128 1 98.69 57 ALA B O 1
ATOM 1664 N N . ALA B 1 58 ? -1.38 25.375 1.975 1 98.69 58 ALA B N 1
ATOM 1665 C CA . ALA B 1 58 ? 0.037 25.328 2.326 1 98.69 58 ALA B CA 1
ATOM 1666 C C . ALA B 1 58 ? 0.564 23.891 2.295 1 98.69 58 ALA B C 1
ATOM 1668 O O . ALA B 1 58 ? 1.692 23.656 1.861 1 98.69 58 ALA B O 1
ATOM 1669 N N . ILE B 1 59 ? -0.177 22.953 2.764 1 98.69 59 ILE B N 1
ATOM 1670 C CA . ILE B 1 59 ? 0.206 21.531 2.762 1 98.69 59 ILE B CA 1
ATOM 1671 C C . ILE B 1 59 ? 0.405 21.062 1.325 1 98.69 59 ILE B C 1
ATOM 1673 O O . ILE B 1 59 ? 1.352 20.328 1.034 1 98.69 59 ILE B O 1
ATOM 1677 N N . LEU B 1 60 ? -0.456 21.484 0.437 1 98.62 60 LEU B N 1
ATOM 1678 C CA . LEU B 1 60 ? -0.299 21.156 -0.975 1 98.62 60 LEU B CA 1
ATOM 1679 C C . LEU B 1 60 ? 0.968 21.797 -1.544 1 98.62 60 LEU B C 1
ATOM 1681 O O . LEU B 1 60 ? 1.74 21.125 -2.238 1 98.62 60 LEU B O 1
ATOM 1685 N N . ASP B 1 61 ? 1.25 23.031 -1.196 1 97.81 61 ASP B N 1
ATOM 1686 C CA . ASP B 1 61 ? 2.346 23.812 -1.772 1 97.81 61 ASP B CA 1
ATOM 1687 C C . ASP B 1 61 ? 3.691 23.359 -1.214 1 97.81 61 ASP B C 1
ATOM 1689 O O . ASP B 1 61 ? 4.742 23.688 -1.765 1 97.81 61 ASP B O 1
ATOM 1693 N N . THR B 1 62 ? 3.65 22.609 -0.208 1 97 62 THR B N 1
ATOM 1694 C CA . THR B 1 62 ? 4.891 22.141 0.401 1 97 62 THR B CA 1
ATOM 1695 C C . THR B 1 62 ? 4.977 20.625 0.366 1 97 62 THR B C 1
ATOM 1697 O O . THR B 1 62 ? 5.5 20.047 -0.591 1 97 62 THR B O 1
ATOM 1700 N N . THR B 1 63 ? 4.199 19.984 1.234 1 97.44 63 THR B N 1
ATOM 1701 C CA . THR B 1 63 ? 4.285 18.547 1.431 1 97.44 63 THR B CA 1
ATOM 1702 C C . THR B 1 63 ? 3.994 17.797 0.129 1 97.44 63 THR B C 1
ATOM 1704 O O . THR B 1 63 ? 4.793 16.969 -0.31 1 97.44 63 THR B O 1
ATOM 1707 N N . PHE B 1 64 ? 2.863 18.141 -0.438 1 98.31 64 PHE B N 1
ATOM 1708 C CA . PHE B 1 64 ? 2.529 17.438 -1.673 1 98.31 64 PHE B CA 1
ATOM 1709 C C . PHE B 1 64 ? 3.535 17.766 -2.77 1 98.31 64 PHE B C 1
ATOM 1711 O O . PHE B 1 64 ? 4 16.875 -3.479 1 98.31 64 PHE B O 1
ATOM 1718 N N . GLN B 1 65 ? 3.91 19.031 -2.906 1 97.31 65 GLN B N 1
ATOM 1719 C CA . GLN B 1 65 ? 4.82 19.453 -3.969 1 97.31 65 GLN B CA 1
ATOM 1720 C C . GLN B 1 65 ? 6.207 18.844 -3.775 1 97.31 65 GLN B C 1
ATOM 1722 O O . GLN B 1 65 ? 6.789 18.297 -4.715 1 97.31 65 GLN B O 1
ATOM 1727 N N . TYR B 1 66 ? 6.707 18.891 -2.576 1 96 66 TYR B N 1
ATOM 1728 C CA . TYR B 1 66 ? 8.094 18.5 -2.359 1 96 66 TYR B CA 1
ATOM 1729 C C . TYR B 1 66 ? 8.227 16.984 -2.217 1 96 66 TYR B C 1
ATOM 1731 O O . TYR B 1 66 ? 9.242 16.406 -2.604 1 96 66 TYR B O 1
ATOM 1739 N N . ILE B 1 67 ? 7.238 16.359 -1.644 1 97.38 67 ILE B N 1
ATOM 1740 C CA . ILE B 1 67 ? 7.336 14.922 -1.392 1 97.38 67 ILE B CA 1
ATOM 1741 C C . ILE B 1 67 ? 6.566 14.156 -2.465 1 97.38 67 ILE B C 1
ATOM 1743 O O . ILE B 1 67 ? 7.125 13.281 -3.133 1 97.38 67 ILE B O 1
ATOM 1747 N N . GLY B 1 68 ? 5.344 14.484 -2.703 1 96.44 68 GLY B N 1
ATOM 1748 C CA . GLY B 1 68 ? 4.5 13.789 -3.658 1 96.44 68 GLY B CA 1
ATOM 1749 C C . GLY B 1 68 ? 4.973 13.93 -5.094 1 96.44 68 GLY B C 1
ATOM 1750 O O . GLY B 1 68 ? 5.211 12.938 -5.777 1 96.44 68 GLY B O 1
ATOM 1751 N N . VAL B 1 69 ? 5.16 15.141 -5.512 1 96.62 69 VAL B N 1
ATOM 1752 C CA . VAL B 1 69 ? 5.609 15.422 -6.871 1 96.62 69 VAL B CA 1
ATOM 1753 C C . VAL B 1 69 ? 7.117 15.211 -6.973 1 96.62 69 VAL B C 1
ATOM 1755 O O . VAL B 1 69 ? 7.613 14.688 -7.973 1 96.62 69 VAL B O 1
ATOM 1758 N N . GLY B 1 70 ? 7.82 15.477 -5.926 1 97.25 70 GLY B N 1
ATOM 1759 C CA . GLY B 1 70 ? 9.25 15.703 -6.02 1 97.25 70 GLY B CA 1
ATOM 1760 C C . GLY B 1 70 ? 10.07 14.461 -5.73 1 97.25 70 GLY B C 1
ATOM 1761 O O . GLY B 1 70 ? 11.281 14.438 -5.973 1 97.25 70 GLY B O 1
ATOM 1762 N N . LEU B 1 71 ? 9.469 13.398 -5.188 1 98.44 71 LEU B N 1
ATOM 1763 C CA . LEU B 1 71 ? 10.266 12.25 -4.766 1 98.44 71 LEU B CA 1
ATOM 1764 C C . LEU B 1 71 ? 9.641 10.945 -5.25 1 98.44 71 LEU B C 1
ATOM 1766 O O . LEU B 1 71 ? 8.461 10.914 -5.602 1 98.44 71 LEU B O 1
ATOM 1770 N N . ASP B 1 72 ? 10.422 9.883 -5.41 1 98.5 72 ASP B N 1
ATOM 1771 C CA . ASP B 1 72 ? 9.961 8.5 -5.371 1 98.5 72 ASP B CA 1
ATOM 1772 C C . ASP B 1 72 ? 9.844 7.996 -3.934 1 98.5 72 ASP B C 1
ATOM 1774 O O . ASP B 1 72 ? 10.852 7.824 -3.246 1 98.5 72 ASP B O 1
ATOM 1778 N N . THR B 1 73 ? 8.641 7.773 -3.441 1 98.62 73 THR B N 1
ATOM 1779 C CA . THR B 1 73 ? 8.477 7.504 -2.018 1 98.62 73 THR B CA 1
ATOM 1780 C C . THR B 1 73 ? 7.348 6.496 -1.786 1 98.62 73 THR B C 1
ATOM 1782 O O . THR B 1 73 ? 6.445 6.371 -2.613 1 98.62 73 THR B O 1
ATOM 1785 N N . THR B 1 74 ? 7.449 5.754 -0.78 1 98.81 74 THR B N 1
ATOM 1786 C CA . THR B 1 74 ? 6.348 4.969 -0.236 1 98.81 74 THR B CA 1
ATOM 1787 C C . THR B 1 74 ? 6.281 5.105 1.282 1 98.81 74 THR B C 1
ATOM 1789 O O . THR B 1 74 ? 7.309 5.293 1.938 1 98.81 74 THR B O 1
ATOM 1792 N N . HIS B 1 75 ? 5.121 5.016 1.839 1 98.88 75 HIS B N 1
ATOM 1793 C CA . HIS B 1 75 ? 4.812 5.012 3.266 1 98.88 75 HIS B CA 1
ATOM 1794 C C . HIS B 1 75 ? 3.951 3.811 3.639 1 98.88 75 HIS B C 1
ATOM 1796 O O . HIS B 1 75 ? 2.812 3.691 3.178 1 98.88 75 HIS B O 1
ATOM 1802 N N . MET B 1 76 ? 4.488 2.941 4.441 1 98.75 76 MET B N 1
ATOM 1803 C CA . MET B 1 76 ? 3.777 1.755 4.906 1 98.75 76 MET B CA 1
ATOM 1804 C C . MET B 1 76 ? 3.262 1.953 6.328 1 98.75 76 MET B C 1
ATOM 1806 O O . MET B 1 76 ? 4.051 2.09 7.266 1 98.75 76 MET B O 1
ATOM 1810 N N . VAL B 1 77 ? 1.957 1.894 6.473 1 98.81 77 VAL B N 1
ATOM 1811 C CA . VAL B 1 77 ? 1.322 2.176 7.758 1 98.81 77 VAL B CA 1
ATOM 1812 C C . VAL B 1 77 ? 1.054 0.868 8.5 1 98.81 77 VAL B C 1
ATOM 1814 O O . VAL B 1 77 ? 0.663 -0.13 7.887 1 98.81 77 VAL B O 1
ATOM 1817 N N . SER B 1 78 ? 1.261 0.906 9.812 1 98.56 78 SER B N 1
ATOM 1818 C CA . SER B 1 78 ? 0.949 -0.239 10.664 1 98.56 78 SER B CA 1
ATOM 1819 C C . SER B 1 78 ? 0.516 0.207 12.055 1 98.56 78 SER B C 1
ATOM 1821 O O . SER B 1 78 ? 0.528 1.4 12.367 1 98.56 78 SER B O 1
ATOM 1823 N N . ASN B 1 79 ? -0.006 -0.747 12.906 1 98.69 79 ASN B N 1
ATOM 1824 C CA . ASN B 1 79 ? -0.321 -0.586 14.32 1 98.69 79 ASN B CA 1
ATOM 1825 C C . ASN B 1 79 ? -1.337 0.53 14.547 1 98.69 79 ASN B C 1
ATOM 1827 O O . ASN B 1 79 ? -1.145 1.384 15.414 1 98.69 79 ASN B O 1
ATOM 1831 N N . VAL B 1 80 ? -2.41 0.542 13.828 1 98.81 80 VAL B N 1
ATOM 1832 C CA . VAL B 1 80 ? -3.416 1.6 13.852 1 98.81 80 VAL B CA 1
ATOM 1833 C C . VAL B 1 80 ? -4.312 1.44 15.078 1 98.81 80 VAL B C 1
ATOM 1835 O O . VAL B 1 80 ? -4.797 0.343 15.359 1 98.81 80 VAL B O 1
ATOM 1838 N N . ARG B 1 81 ? -4.477 2.504 15.812 1 98.88 81 ARG B N 1
ATOM 1839 C CA . ARG B 1 81 ? -5.457 2.613 16.891 1 98.88 81 ARG B CA 1
ATOM 1840 C C . ARG B 1 81 ? -6.391 3.797 16.656 1 98.88 81 ARG B C 1
ATOM 1842 O O . ARG B 1 81 ? -5.938 4.898 16.344 1 98.88 81 ARG B O 1
ATOM 1849 N N . ILE B 1 82 ? -7.75 3.555 16.828 1 98.88 82 ILE B N 1
ATOM 1850 C CA . ILE B 1 82 ? -8.727 4.598 16.562 1 98.88 82 ILE B CA 1
ATOM 1851 C C . ILE B 1 82 ? -9.625 4.801 17.781 1 98.88 82 ILE B C 1
ATOM 1853 O O . ILE B 1 82 ? -10.18 3.842 18.312 1 98.88 82 ILE B O 1
ATOM 1857 N N . ASP B 1 83 ? -9.711 6.02 18.266 1 98.94 83 ASP B N 1
ATOM 1858 C CA . ASP B 1 83 ? -10.656 6.438 19.281 1 98.94 83 ASP B CA 1
ATOM 1859 C C . ASP B 1 83 ? -11.852 7.156 18.672 1 98.94 83 ASP B C 1
ATOM 1861 O O . ASP B 1 83 ? -11.75 8.312 18.266 1 98.94 83 ASP B O 1
ATOM 1865 N N . LEU B 1 84 ? -12.914 6.516 18.547 1 98.75 84 LEU B N 1
ATOM 1866 C CA . LEU B 1 84 ? -14.164 7.039 18 1 98.75 84 LEU B CA 1
ATOM 1867 C C . LEU B 1 84 ? -15.336 6.734 18.938 1 98.75 84 LEU B C 1
ATOM 1869 O O . LEU B 1 84 ? -15.625 5.57 19.219 1 98.75 84 LEU B O 1
ATOM 1873 N N . LYS B 1 85 ? -15.961 7.699 19.438 1 98.25 85 LYS B N 1
ATOM 1874 C CA . LYS B 1 85 ? -17.172 7.504 20.234 1 98.25 85 LYS B CA 1
ATOM 1875 C C . LYS B 1 85 ? -18.391 7.32 19.359 1 98.25 85 LYS B C 1
ATOM 1877 O O . LYS B 1 85 ? -18.484 7.91 18.281 1 98.25 85 LYS B O 1
ATOM 1882 N N . ASP B 1 86 ? -19.328 6.531 19.859 1 96.19 86 ASP B N 1
ATOM 1883 C CA . ASP B 1 86 ? -20.547 6.266 19.094 1 96.19 86 ASP B CA 1
ATOM 1884 C C . ASP B 1 86 ? -21.281 7.562 18.75 1 96.19 86 ASP B C 1
ATOM 1886 O O . ASP B 1 86 ? -21.562 8.383 19.625 1 96.19 86 ASP B O 1
ATOM 1890 N N . GLY B 1 87 ? -21.438 7.723 17.453 1 95.31 87 GLY B N 1
ATOM 1891 C CA . GLY B 1 87 ? -22.25 8.844 17 1 95.31 87 GLY B CA 1
ATOM 1892 C C . GLY B 1 87 ? -21.469 10.141 16.906 1 95.31 87 GLY B C 1
ATOM 1893 O O . GLY B 1 87 ? -22 11.164 16.484 1 95.31 87 GLY B O 1
ATOM 1894 N N . ALA B 1 88 ? -20.188 10.07 17.266 1 98 88 ALA B N 1
ATOM 1895 C CA . ALA B 1 88 ? -19.359 11.281 17.234 1 98 88 ALA B CA 1
ATOM 1896 C C . ALA B 1 88 ? -18.953 11.625 15.812 1 98 88 ALA B C 1
ATOM 1898 O O . ALA B 1 88 ? -18.891 10.758 14.945 1 98 88 ALA B O 1
ATOM 1899 N N . ASP B 1 89 ? -18.609 12.906 15.617 1 98.25 89 ASP B N 1
ATOM 1900 C CA . ASP B 1 89 ? -18.141 13.367 14.305 1 98.25 89 ASP B CA 1
ATOM 1901 C C . ASP B 1 89 ? -16.656 13.75 14.352 1 98.25 89 ASP B C 1
ATOM 1903 O O . ASP B 1 89 ? -16.156 14.391 13.43 1 98.25 89 ASP B O 1
ATOM 1907 N N . THR B 1 90 ? -16.047 13.516 15.422 1 98.81 90 THR B N 1
ATOM 1908 C CA . THR B 1 90 ? -14.609 13.656 15.555 1 98.81 90 THR B CA 1
ATOM 1909 C C . THR B 1 90 ? -13.984 12.344 16.031 1 98.81 90 THR B C 1
ATOM 1911 O O . THR B 1 90 ? -14.664 11.516 16.641 1 98.81 90 THR B O 1
ATOM 1914 N N . ALA B 1 91 ? -12.719 12.117 15.734 1 98.94 91 ALA B N 1
ATOM 1915 C CA . ALA B 1 91 ? -11.984 10.914 16.125 1 98.94 91 ALA B CA 1
ATOM 1916 C C . ALA B 1 91 ? -10.484 11.195 16.219 1 98.94 91 ALA B C 1
ATOM 1918 O O . ALA B 1 91 ? -10.016 12.242 15.758 1 98.94 91 ALA B O 1
ATOM 1919 N N . LYS B 1 92 ? -9.789 10.375 16.844 1 98.94 92 LYS B N 1
ATOM 1920 C CA . LYS B 1 92 ? -8.336 10.398 16.922 1 98.94 92 LYS B CA 1
ATOM 1921 C C . LYS B 1 92 ? -7.75 9.047 16.5 1 98.94 92 LYS B C 1
ATOM 1923 O O . LYS B 1 92 ? -8.391 8.008 16.672 1 98.94 92 LYS B O 1
ATOM 1928 N N . MET B 1 93 ? -6.559 9.125 16 1 98.94 93 MET B N 1
ATOM 1929 C CA . MET B 1 93 ? -5.883 7.922 15.523 1 98.94 93 MET B CA 1
ATOM 1930 C C . MET B 1 93 ? -4.383 7.996 15.797 1 98.94 93 MET B C 1
ATOM 1932 O O . MET B 1 93 ? -3.771 9.055 15.648 1 98.94 93 MET B O 1
ATOM 1936 N N . THR B 1 94 ? -3.801 6.895 16.203 1 98.94 94 THR B N 1
ATOM 1937 C CA . THR B 1 94 ? -2.352 6.73 16.188 1 98.94 94 THR B CA 1
ATOM 1938 C C . THR B 1 94 ? -1.939 5.602 15.258 1 98.94 94 THR B C 1
ATOM 1940 O O . THR B 1 94 ? -2.732 4.703 14.977 1 98.94 94 THR B O 1
ATOM 1943 N N . ALA B 1 95 ? -0.777 5.695 14.734 1 98.94 95 ALA B N 1
ATOM 1944 C CA . ALA B 1 95 ? -0.23 4.66 13.859 1 98.94 95 ALA B CA 1
ATOM 1945 C C . ALA B 1 95 ? 1.291 4.758 13.781 1 98.94 95 ALA B C 1
ATOM 1947 O O . ALA B 1 95 ? 1.883 5.727 14.258 1 98.94 95 ALA B O 1
ATOM 1948 N N . HIS B 1 96 ? 1.917 3.734 13.297 1 98.94 96 HIS B N 1
ATOM 1949 C CA . HIS B 1 96 ? 3.307 3.74 12.859 1 98.94 96 HIS B CA 1
ATOM 1950 C C . HIS B 1 96 ? 3.404 3.799 11.336 1 98.94 96 HIS B C 1
ATOM 1952 O O . HIS B 1 96 ? 2.455 3.445 10.641 1 98.94 96 HIS B O 1
ATOM 1958 N N . ALA B 1 97 ? 4.504 4.277 10.852 1 98.88 97 ALA B N 1
ATOM 1959 C CA . ALA B 1 97 ? 4.742 4.234 9.406 1 98.88 97 ALA B CA 1
ATOM 1960 C C . ALA B 1 97 ? 6.23 4.102 9.102 1 98.88 97 ALA B C 1
ATOM 1962 O O . ALA B 1 97 ? 7.066 4.727 9.766 1 98.88 97 ALA B O 1
ATOM 1963 N N . LEU B 1 98 ? 6.562 3.199 8.211 1 98.88 98 LEU B N 1
ATOM 1964 C CA . LEU B 1 98 ? 7.867 3.148 7.559 1 98.88 98 LEU B CA 1
ATOM 1965 C C . LEU B 1 98 ? 7.844 3.906 6.234 1 98.88 98 LEU B C 1
ATOM 1967 O O . LEU B 1 98 ? 7.047 3.59 5.348 1 98.88 98 LEU B O 1
ATOM 1971 N N . ALA B 1 99 ? 8.617 4.957 6.141 1 98.81 99 ALA B N 1
ATOM 1972 C CA . ALA B 1 99 ? 8.617 5.832 4.973 1 98.81 99 ALA B CA 1
ATOM 1973 C C . ALA B 1 99 ? 9.984 5.84 4.293 1 98.81 99 ALA B C 1
ATOM 1975 O O . ALA B 1 99 ? 11 6.133 4.93 1 98.81 99 ALA B O 1
ATOM 1976 N N . GLN B 1 100 ? 10.055 5.48 3.045 1 98.81 100 GLN B N 1
ATOM 1977 C CA . GLN B 1 100 ? 11.273 5.5 2.244 1 98.81 100 GLN B CA 1
ATOM 1978 C C . GLN B 1 100 ? 11.203 6.57 1.16 1 98.81 100 GLN B C 1
ATOM 1980 O O . GLN B 1 100 ? 10.156 6.77 0.544 1 98.81 100 GLN B O 1
ATOM 1985 N N . HIS B 1 101 ? 12.32 7.332 0.97 1 98.75 101 HIS B N 1
ATOM 1986 C CA . HIS B 1 101 ? 12.375 8.461 0.045 1 98.75 101 HIS B CA 1
ATOM 1987 C C . HIS B 1 101 ? 13.617 8.383 -0.842 1 98.75 101 HIS B C 1
ATOM 1989 O O . HIS B 1 101 ? 14.719 8.133 -0.354 1 98.75 101 HIS B O 1
ATOM 1995 N N . TYR B 1 102 ? 13.438 8.555 -2.078 1 98.62 102 TYR B N 1
ATOM 1996 C CA . TYR B 1 102 ? 14.477 8.781 -3.078 1 98.62 102 TYR B CA 1
ATOM 1997 C C . TYR B 1 102 ? 14.211 10.062 -3.861 1 98.62 102 TYR B C 1
ATOM 1999 O O . TYR B 1 102 ? 13.062 10.477 -4.008 1 98.62 102 TYR B O 1
ATOM 2007 N N . ARG B 1 103 ? 15.32 10.664 -4.355 1 98.06 103 ARG B N 1
ATOM 2008 C CA . ARG B 1 103 ? 15.102 11.742 -5.312 1 98.06 103 ARG B CA 1
ATOM 2009 C C . ARG B 1 103 ? 14.281 11.25 -6.504 1 98.06 103 ARG B C 1
ATOM 2011 O O . ARG B 1 103 ? 14.352 10.078 -6.871 1 98.06 103 ARG B O 1
ATOM 2018 N N . LYS B 1 104 ? 13.562 12.242 -7.074 1 97.56 104 LYS B N 1
ATOM 2019 C CA . LYS B 1 104 ? 12.672 11.906 -8.18 1 97.56 104 LYS B CA 1
ATOM 2020 C C . LYS B 1 104 ? 13.422 11.188 -9.297 1 97.56 104 LYS B C 1
ATOM 2022 O O . LYS B 1 104 ? 14.484 11.633 -9.719 1 97.56 104 LYS B O 1
ATOM 2027 N N . ASP B 1 105 ? 12.852 10.031 -9.719 1 97.25 105 ASP B N 1
ATOM 2028 C CA . ASP B 1 105 ? 13.328 9.219 -10.828 1 97.25 105 ASP B CA 1
ATOM 2029 C C . ASP B 1 105 ? 14.633 8.508 -10.469 1 97.25 105 ASP B C 1
ATOM 2031 O O . ASP B 1 105 ? 15.328 7.984 -11.344 1 97.25 105 ASP B O 1
ATOM 2035 N N . GLU B 1 106 ? 14.969 8.461 -9.211 1 97.94 106 GLU B N 1
ATOM 2036 C CA . GLU B 1 106 ? 16.203 7.801 -8.805 1 97.94 106 GLU B CA 1
ATOM 2037 C C . GLU B 1 106 ? 15.93 6.543 -7.992 1 97.94 106 GLU B C 1
ATOM 2039 O O . GLU B 1 106 ? 16.844 5.785 -7.668 1 97.94 106 GLU B O 1
ATOM 2044 N N . GLY B 1 107 ? 14.711 6.305 -7.691 1 97.94 107 GLY B N 1
ATOM 2045 C CA . GLY B 1 107 ? 14.336 5.234 -6.777 1 97.94 107 GLY B CA 1
ATOM 2046 C C . GLY B 1 107 ? 14.711 3.855 -7.285 1 97.94 107 GLY B C 1
ATOM 2047 O O . GLY B 1 107 ? 14.766 2.896 -6.516 1 97.94 107 GLY B O 1
ATOM 2048 N N . ARG B 1 108 ? 15.062 3.715 -8.539 1 96.38 108 ARG B N 1
ATOM 2049 C CA . ARG B 1 108 ? 15.383 2.406 -9.102 1 96.38 108 ARG B CA 1
ATOM 2050 C C . ARG B 1 108 ? 16.844 2.33 -9.531 1 96.38 108 ARG B C 1
ATOM 2052 O O . ARG B 1 108 ? 17.266 1.342 -10.133 1 96.38 108 ARG B O 1
ATOM 2059 N N . LYS B 1 109 ? 17.531 3.371 -9.32 1 96.75 109 LYS B N 1
ATOM 2060 C CA . LYS B 1 109 ? 18.938 3.387 -9.672 1 96.75 109 LYS B CA 1
ATOM 2061 C C . LYS B 1 109 ? 19.781 2.691 -8.602 1 96.75 109 LYS B C 1
ATOM 2063 O O . LYS B 1 109 ? 19.656 2.99 -7.41 1 96.75 109 LYS B O 1
ATOM 2068 N N . PRO B 1 110 ? 20.641 1.757 -9.109 1 92.94 110 PRO B N 1
ATOM 2069 C CA . PRO B 1 110 ? 21.5 1.1 -8.117 1 92.94 110 PRO B CA 1
ATOM 2070 C C . PRO B 1 110 ? 22.359 2.088 -7.336 1 92.94 110 PRO B C 1
ATOM 2072 O O . PRO B 1 110 ? 22.969 2.982 -7.926 1 92.94 110 PRO B O 1
ATOM 2075 N N . GLY B 1 111 ? 22.297 1.977 -6.059 1 92.75 111 GLY B N 1
ATOM 2076 C CA . GLY B 1 111 ? 23.172 2.775 -5.211 1 92.75 111 GLY B CA 1
ATOM 2077 C C . GLY B 1 111 ? 22.656 4.18 -4.977 1 92.75 111 GLY B C 1
ATOM 2078 O O . GLY B 1 111 ? 23.359 5.02 -4.41 1 92.75 111 GLY B O 1
ATOM 2079 N N . ALA B 1 112 ? 21.484 4.461 -5.402 1 96.75 112 ALA B N 1
ATOM 2080 C CA . ALA B 1 112 ? 20.906 5.793 -5.211 1 96.75 112 ALA B CA 1
ATOM 2081 C C . ALA B 1 112 ? 20.859 6.16 -3.73 1 96.75 112 ALA B C 1
ATOM 2083 O O . ALA B 1 112 ? 20.625 5.305 -2.877 1 96.75 112 ALA B O 1
ATOM 2084 N N . THR B 1 113 ? 21.094 7.496 -3.479 1 97.38 113 THR B N 1
ATOM 2085 C CA . THR B 1 113 ? 20.953 8.016 -2.121 1 97.38 113 THR B CA 1
ATOM 2086 C C . THR B 1 113 ? 19.5 7.934 -1.665 1 97.38 113 THR B C 1
ATOM 2088 O O . THR B 1 113 ? 18.578 8.227 -2.436 1 97.38 113 THR B O 1
ATOM 2091 N N . ARG B 1 114 ? 19.312 7.488 -0.44 1 97.88 114 ARG B N 1
ATOM 2092 C CA . ARG B 1 114 ? 17.953 7.32 0.086 1 97.88 114 ARG B CA 1
ATOM 2093 C C . ARG B 1 114 ? 17.844 7.898 1.492 1 97.88 114 ARG B C 1
ATOM 2095 O O . ARG B 1 114 ? 18.859 8.211 2.127 1 97.88 114 ARG B O 1
ATOM 2102 N N . PHE B 1 115 ? 16.641 8.094 1.994 1 98.62 115 PHE B N 1
ATOM 2103 C CA . PHE B 1 115 ? 16.328 8.5 3.359 1 98.62 115 PHE B CA 1
ATOM 2104 C C . PHE B 1 115 ? 15.141 7.707 3.904 1 98.62 115 PHE B C 1
ATOM 2106 O O . PHE B 1 115 ? 14 7.918 3.49 1 98.62 115 PHE B O 1
ATOM 2113 N N . LEU B 1 116 ? 15.414 6.73 4.75 1 98.62 116 LEU B N 1
ATOM 2114 C CA . LEU B 1 116 ? 14.414 5.887 5.402 1 98.62 116 LEU B CA 1
ATOM 2115 C C . LEU B 1 116 ? 14.094 6.41 6.797 1 98.62 116 LEU B C 1
ATOM 2117 O O . LEU B 1 116 ? 15 6.707 7.578 1 98.62 116 LEU B O 1
ATOM 2121 N N . THR B 1 117 ? 12.812 6.594 7.066 1 98.62 117 THR B N 1
ATOM 2122 C CA . THR B 1 117 ? 12.406 6.996 8.414 1 98.62 117 THR B CA 1
ATOM 2123 C C . THR B 1 117 ? 11.336 6.051 8.953 1 98.62 117 THR B C 1
ATOM 2125 O O . THR B 1 117 ? 10.469 5.586 8.211 1 98.62 117 THR B O 1
ATOM 2128 N N . ALA B 1 118 ? 11.43 5.699 10.234 1 98.81 118 ALA B N 1
ATOM 2129 C CA . ALA B 1 118 ? 10.32 5.098 10.977 1 98.81 118 ALA B CA 1
ATOM 2130 C C . ALA B 1 118 ? 9.664 6.117 11.906 1 98.81 118 ALA B C 1
ATOM 2132 O O . ALA B 1 118 ? 10.359 6.824 12.641 1 98.81 118 ALA B O 1
ATOM 2133 N N . ASN B 1 119 ? 8.359 6.137 11.82 1 98.81 119 ASN B N 1
ATOM 2134 C CA . ASN B 1 119 ? 7.641 7.266 12.391 1 98.81 119 ASN B CA 1
ATOM 2135 C C . ASN B 1 119 ? 6.465 6.805 13.25 1 98.81 119 ASN B C 1
ATOM 2137 O O . ASN B 1 119 ? 5.949 5.703 13.062 1 98.81 119 ASN B O 1
ATOM 2141 N N . MET B 1 120 ? 6.094 7.652 14.188 1 98.88 120 MET B N 1
ATOM 2142 C CA . MET B 1 120 ? 4.812 7.562 14.883 1 98.88 120 MET B CA 1
ATOM 2143 C C . MET B 1 120 ? 3.898 8.719 14.492 1 98.88 120 MET B C 1
ATOM 2145 O O . MET B 1 120 ? 4.355 9.852 14.344 1 98.88 120 MET B O 1
ATOM 2149 N N . TYR B 1 121 ? 2.629 8.398 14.273 1 98.94 121 TYR B N 1
ATOM 2150 C CA . TYR B 1 121 ? 1.625 9.352 13.828 1 98.94 121 TYR B CA 1
ATOM 2151 C C . TYR B 1 121 ? 0.58 9.602 14.906 1 98.94 121 TYR B C 1
ATOM 2153 O O . TYR B 1 121 ? 0.12 8.656 15.562 1 98.94 121 TYR B O 1
ATOM 2161 N N . TRP B 1 122 ? 0.221 10.781 15.188 1 98.94 122 TRP B N 1
ATOM 2162 C CA . TRP B 1 122 ? -0.952 11.234 15.922 1 98.94 122 TRP B CA 1
ATOM 2163 C C . TRP B 1 122 ? -1.854 12.086 15.039 1 98.94 122 TRP B C 1
ATOM 2165 O O . TRP B 1 122 ? -1.449 13.156 14.578 1 98.94 122 TRP B O 1
ATOM 2175 N N . VAL B 1 123 ? -3.094 11.672 14.82 1 98.94 123 VAL B N 1
ATOM 2176 C CA . VAL B 1 123 ? -3.953 12.305 13.828 1 98.94 123 VAL B CA 1
ATOM 2177 C C . VAL B 1 123 ? -5.309 12.633 14.445 1 98.94 123 VAL B C 1
ATOM 2179 O O . VAL B 1 123 ? -5.918 11.789 15.109 1 98.94 123 VAL B O 1
ATOM 2182 N N . ASP B 1 124 ? -5.75 13.82 14.32 1 98.94 124 ASP B N 1
ATOM 2183 C CA . ASP B 1 124 ? -7.117 14.227 14.625 1 98.94 124 ASP B CA 1
ATOM 2184 C C . ASP B 1 124 ? -7.965 14.297 13.359 1 98.94 124 ASP B C 1
ATOM 2186 O O . ASP B 1 124 ? -7.496 14.766 12.32 1 98.94 124 ASP B O 1
ATOM 2190 N N . LEU B 1 125 ? -9.211 13.875 13.445 1 98.94 125 LEU B N 1
ATOM 2191 C CA . LEU B 1 125 ? -10.078 13.82 12.273 1 98.94 125 LEU B CA 1
ATOM 2192 C C . LEU B 1 125 ? -11.461 14.375 12.594 1 98.94 125 LEU B C 1
ATOM 2194 O O . LEU B 1 125 ? -11.883 14.383 13.758 1 98.94 125 LEU B O 1
ATOM 2198 N N . ILE B 1 126 ? -12.141 14.766 11.516 1 98.94 126 ILE B N 1
ATOM 2199 C CA . ILE B 1 126 ? -13.531 15.203 11.594 1 98.94 126 ILE B CA 1
ATOM 2200 C C . ILE B 1 126 ? -14.32 14.633 10.422 1 98.94 126 ILE B C 1
ATOM 2202 O O . ILE B 1 126 ? -13.75 14.383 9.352 1 98.94 126 ILE B O 1
ATOM 2206 N N . LYS B 1 127 ? -15.523 14.344 10.664 1 98.5 127 LYS B N 1
ATOM 2207 C CA . LYS B 1 127 ? -16.422 14.023 9.555 1 98.5 127 LYS B CA 1
ATOM 2208 C C . LYS B 1 127 ? -16.938 15.297 8.883 1 98.5 127 LYS B C 1
ATOM 2210 O O . LYS B 1 127 ? -17.703 16.047 9.477 1 98.5 127 LYS B O 1
ATOM 2215 N N . ASP B 1 128 ? -16.531 15.492 7.676 1 97.12 128 ASP B N 1
ATOM 2216 C CA . ASP B 1 128 ? -16.891 16.703 6.949 1 97.12 128 ASP B CA 1
ATOM 2217 C C . ASP B 1 128 ? -18.312 16.594 6.395 1 97.12 128 ASP B C 1
ATOM 2219 O O . ASP B 1 128 ? -18.578 15.773 5.512 1 97.12 128 ASP B O 1
ATOM 2223 N N . LYS B 1 129 ? -19.234 17.375 6.73 1 91.81 129 LYS B N 1
ATOM 2224 C CA . LYS B 1 129 ? -20.656 17.297 6.414 1 91.81 129 LYS B CA 1
ATOM 2225 C C . LYS B 1 129 ? -20.906 17.641 4.949 1 91.81 129 LYS B C 1
ATOM 2227 O O . LYS B 1 129 ? -21.922 17.234 4.379 1 91.81 129 LYS B O 1
ATOM 2232 N N . SER B 1 130 ? -19.984 18.391 4.406 1 92.88 130 SER B N 1
ATOM 2233 C CA . SER B 1 130 ? -20.203 18.844 3.039 1 92.88 130 SER B CA 1
ATOM 2234 C C . SER B 1 130 ? -20.156 17.688 2.049 1 92.88 130 SER B C 1
ATOM 2236 O O . SER B 1 130 ? -20.875 17.703 1.045 1 92.88 130 SER B O 1
ATOM 2238 N N . ASP B 1 131 ? -19.375 16.594 2.318 1 93.94 131 ASP B N 1
ATOM 2239 C CA . ASP B 1 131 ? -19.25 15.492 1.368 1 93.94 131 ASP B CA 1
ATOM 2240 C C . ASP B 1 131 ? -19.312 14.148 2.084 1 93.94 131 ASP B C 1
ATOM 2242 O O . ASP B 1 131 ? -19.25 13.094 1.442 1 93.94 131 ASP B O 1
ATOM 2246 N N . GLY B 1 132 ? -19.359 14.242 3.445 1 95.5 132 GLY B N 1
ATOM 2247 C CA . GLY B 1 132 ? -19.516 13.023 4.227 1 95.5 132 GLY B CA 1
ATOM 2248 C C . GLY B 1 132 ? -18.219 12.281 4.445 1 95.5 132 GLY B C 1
ATOM 2249 O O . GLY B 1 132 ? -18.203 11.195 5.031 1 95.5 132 GLY B O 1
ATOM 2250 N N . LEU B 1 133 ? -17.172 12.82 4 1 98.38 133 LEU B N 1
ATOM 2251 C CA . LEU B 1 133 ? -15.867 12.188 4.152 1 98.38 133 LEU B CA 1
ATOM 2252 C C . LEU B 1 133 ? -15.25 12.516 5.508 1 98.38 133 LEU B C 1
ATOM 2254 O O . LEU B 1 133 ? -15.406 13.633 6.004 1 98.38 133 LEU B O 1
ATOM 2258 N N . TRP B 1 134 ? -14.609 11.5 6.113 1 98.81 134 TRP B N 1
ATOM 2259 C CA . TRP B 1 134 ? -13.695 11.797 7.207 1 98.81 134 TRP B CA 1
ATOM 2260 C C . TRP B 1 134 ? -12.414 12.438 6.688 1 98.81 134 TRP B C 1
ATOM 2262 O O . TRP B 1 134 ? -11.836 11.969 5.699 1 98.81 134 TRP B O 1
ATOM 2272 N N . LYS B 1 135 ? -11.977 13.547 7.34 1 98.94 135 LYS B N 1
ATOM 2273 C CA . LYS B 1 135 ? -10.797 14.297 6.93 1 98.94 135 LYS B CA 1
ATOM 2274 C C . LYS B 1 135 ? -9.883 14.586 8.117 1 98.94 135 LYS B C 1
ATOM 2276 O O . LYS B 1 135 ? -10.359 14.773 9.242 1 98.94 135 LYS B O 1
ATOM 2281 N N . MET B 1 136 ? -8.586 14.625 7.84 1 98.94 136 MET B N 1
ATOM 2282 C CA . MET B 1 136 ? -7.613 14.945 8.883 1 98.94 136 MET B CA 1
ATOM 2283 C C . MET B 1 136 ? -7.586 16.438 9.156 1 98.94 136 MET B C 1
ATOM 2285 O O . MET B 1 136 ? -7.453 17.25 8.234 1 98.94 136 MET B O 1
ATOM 2289 N N . THR B 1 137 ? -7.746 16.828 10.43 1 98.94 137 THR B N 1
ATOM 2290 C CA . THR B 1 137 ? -7.66 18.219 10.852 1 98.94 137 THR B CA 1
ATOM 2291 C C . THR B 1 137 ? -6.281 18.516 11.438 1 98.94 137 THR B C 1
ATOM 2293 O O . THR B 1 137 ? -5.867 19.688 11.484 1 98.94 137 THR B O 1
ATOM 2296 N N . LYS B 1 138 ? -5.641 17.531 11.891 1 98.94 138 LYS B N 1
ATOM 2297 C CA . LYS B 1 138 ? -4.277 17.641 12.398 1 98.94 138 LYS B CA 1
ATOM 2298 C C . LYS B 1 138 ? -3.502 16.344 12.148 1 98.94 138 LYS B C 1
ATOM 2300 O O . LYS B 1 138 ? -4.023 15.25 12.375 1 98.94 138 LYS B O 1
ATOM 2305 N N . PHE B 1 139 ? -2.355 16.438 11.633 1 98.94 139 PHE B N 1
ATOM 2306 C CA . PHE B 1 139 ? -1.41 15.352 11.453 1 98.94 139 PHE B CA 1
ATOM 2307 C C . PHE B 1 139 ? -0.055 15.703 12.055 1 98.94 139 PHE B C 1
ATOM 2309 O O . PHE B 1 139 ? 0.697 16.5 11.492 1 98.94 139 PHE B O 1
ATOM 2316 N N . ASP B 1 140 ? 0.178 15.109 13.219 1 98.88 140 ASP B N 1
ATOM 2317 C CA . ASP B 1 140 ? 1.447 15.25 13.922 1 98.88 140 ASP B CA 1
ATOM 2318 C C . ASP B 1 140 ? 2.299 13.992 13.781 1 98.88 140 ASP B C 1
ATOM 2320 O O . ASP B 1 140 ? 1.873 12.898 14.164 1 98.88 140 ASP B O 1
ATOM 2324 N N . MET B 1 141 ? 3.488 14.133 13.234 1 98.62 141 MET B N 1
ATOM 2325 C CA . MET B 1 141 ? 4.34 12.953 13.094 1 98.62 141 MET B CA 1
ATOM 2326 C C . MET B 1 141 ? 5.684 13.172 13.781 1 98.62 141 MET B C 1
ATOM 2328 O O . MET B 1 141 ? 6.211 14.281 13.789 1 98.62 141 MET B O 1
ATOM 2332 N N . LYS B 1 142 ? 6.199 12.164 14.367 1 98.62 142 LYS B N 1
ATOM 2333 C CA . LYS B 1 142 ? 7.52 12.125 14.984 1 98.62 142 LYS B CA 1
ATOM 2334 C C . LYS B 1 142 ? 8.406 11.07 14.328 1 98.62 142 LYS B C 1
ATOM 2336 O O . LYS B 1 142 ? 8.008 9.906 14.195 1 98.62 142 LYS B O 1
ATOM 2341 N N . VAL B 1 143 ? 9.609 11.492 13.898 1 98.56 143 VAL B N 1
ATOM 2342 C CA . VAL B 1 143 ? 10.609 10.547 13.414 1 98.56 143 VAL B CA 1
ATOM 2343 C C . VAL B 1 143 ? 11.312 9.891 14.594 1 98.56 143 VAL B C 1
ATOM 2345 O O . VAL B 1 143 ? 11.961 10.57 15.398 1 98.56 143 VAL B O 1
ATOM 2348 N N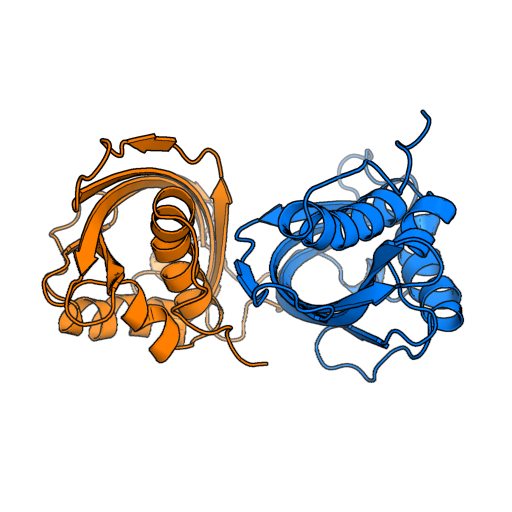 . ILE B 1 144 ? 11.203 8.609 14.688 1 98.81 144 ILE B N 1
ATOM 2349 C CA . ILE B 1 144 ? 11.812 7.883 15.797 1 98.81 144 ILE B CA 1
ATOM 2350 C C . ILE B 1 144 ? 13.242 7.492 15.445 1 98.81 144 ILE B C 1
ATOM 2352 O O . ILE B 1 144 ? 14.148 7.602 16.266 1 98.81 144 ILE B O 1
ATOM 2356 N N . TRP B 1 145 ? 13.492 6.996 14.344 1 98.81 145 TRP B N 1
ATOM 2357 C CA . TRP B 1 145 ? 14.828 6.758 13.797 1 98.81 145 TRP B CA 1
ATOM 2358 C C . TRP B 1 145 ? 14.852 6.988 12.289 1 98.81 145 TRP B C 1
ATOM 2360 O O . TRP B 1 145 ? 13.805 7.055 11.648 1 98.81 145 TRP B O 1
ATOM 2370 N N . SER B 1 146 ? 16.016 7.215 11.766 1 98.31 146 SER B N 1
ATOM 2371 C CA . SER B 1 146 ? 16.188 7.387 10.328 1 98.31 146 SER B CA 1
ATOM 2372 C C . SER B 1 146 ? 17.484 6.762 9.852 1 98.31 146 SER B C 1
ATOM 2374 O O . SER B 1 146 ? 18.391 6.52 10.648 1 98.31 146 SER B O 1
ATOM 2376 N N . GLU B 1 147 ? 17.547 6.355 8.656 1 98.31 147 GLU B N 1
ATOM 2377 C CA . GLU B 1 147 ? 18.719 5.891 7.938 1 98.31 147 GLU B CA 1
ATOM 2378 C C . GLU B 1 147 ? 18.875 6.621 6.605 1 98.31 147 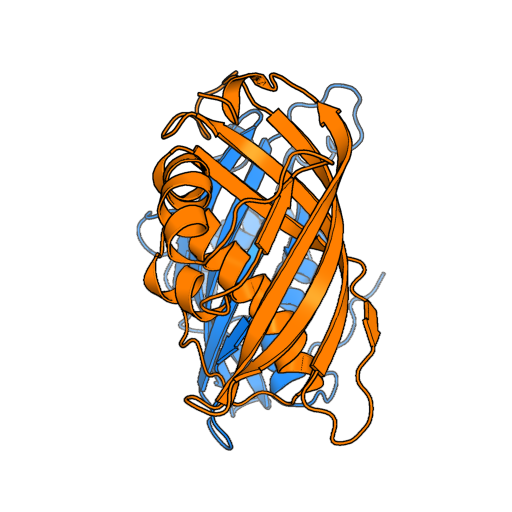GLU B C 1
ATOM 2380 O O . GLU B 1 147 ? 17.906 6.859 5.902 1 98.31 147 GLU B O 1
ATOM 2385 N N . GLY B 1 148 ? 20.094 6.977 6.25 1 97.88 148 GLY B N 1
ATOM 2386 C CA . GLY B 1 148 ? 20.375 7.598 4.965 1 97.88 148 GLY B CA 1
ATOM 2387 C C . GLY B 1 148 ? 20.5 9.109 5.047 1 97.88 148 GLY B C 1
ATOM 2388 O O . GLY B 1 148 ? 21 9.641 6.043 1 97.88 148 GLY B O 1
ATOM 2389 N N . ASP B 1 149 ? 20.188 9.828 3.996 1 97.94 149 ASP B N 1
ATOM 2390 C CA . ASP B 1 149 ? 20.516 11.234 3.816 1 97.94 149 ASP B CA 1
ATOM 2391 C C . ASP B 1 149 ? 19.281 12.117 3.973 1 97.94 149 ASP B C 1
ATOM 2393 O O . ASP B 1 149 ? 18.453 12.211 3.057 1 97.94 149 ASP B O 1
ATOM 2397 N N . ALA B 1 150 ? 19.188 12.867 5.039 1 95.75 150 ALA B N 1
ATOM 2398 C CA . ALA B 1 150 ? 18.016 13.68 5.379 1 95.75 150 ALA B CA 1
ATOM 2399 C C . ALA B 1 150 ? 17.844 14.836 4.398 1 95.75 150 ALA B C 1
ATOM 2401 O O . ALA B 1 150 ? 16.781 15.438 4.32 1 95.75 150 ALA B O 1
ATOM 2402 N N . SER B 1 151 ? 18.891 15.211 3.668 1 95.56 151 SER B N 1
ATOM 2403 C CA . SER B 1 151 ? 18.812 16.328 2.732 1 95.56 151 SER B CA 1
ATOM 2404 C C . SER B 1 151 ? 17.844 16.031 1.594 1 95.56 151 SER B C 1
ATOM 2406 O O . SER B 1 151 ? 17.453 16.938 0.853 1 95.56 151 SER B O 1
ATOM 2408 N N . ILE B 1 152 ? 17.406 14.789 1.424 1 95.94 152 ILE B N 1
ATOM 2409 C CA . ILE B 1 152 ? 16.422 14.383 0.417 1 95.94 152 ILE B CA 1
ATOM 2410 C C . ILE B 1 152 ? 15.094 15.078 0.685 1 95.94 152 ILE B C 1
ATOM 2412 O O . ILE B 1 152 ? 14.367 15.422 -0.25 1 95.94 152 ILE B O 1
ATOM 2416 N N . ILE B 1 153 ? 14.461 15.242 1.942 1 90 153 ILE B N 1
ATOM 2417 C CA . ILE B 1 153 ? 13.172 15.836 2.299 1 90 153 ILE B CA 1
ATOM 2418 C C . ILE B 1 153 ? 13.312 17.359 2.398 1 90 153 ILE B C 1
ATOM 2420 O O . ILE B 1 153 ? 12.359 18.094 2.148 1 90 153 ILE B O 1
ATOM 2424 N N . GLY B 1 154 ? 14.312 17.984 2.467 1 72.25 154 GLY B N 1
ATOM 2425 C CA . GLY B 1 154 ? 14.57 19.391 2.729 1 72.25 154 GLY B CA 1
ATOM 2426 C C . GLY B 1 154 ? 14.992 20.156 1.491 1 72.25 154 GLY B C 1
ATOM 2427 O O . GLY B 1 154 ? 15.602 21.219 1.594 1 72.25 154 GLY B O 1
ATOM 2428 N N . GLN B 1 155 ? 14.859 19.594 0.203 1 52.47 155 GLN B N 1
ATOM 2429 C CA . GLN B 1 155 ? 15.406 20.328 -0.925 1 52.47 155 GLN B CA 1
ATOM 2430 C C . GLN B 1 155 ? 14.359 21.266 -1.522 1 52.47 155 GLN B C 1
ATOM 2432 O O . GLN B 1 155 ? 13.164 21.016 -1.427 1 52.47 155 GLN B O 1
#

Sequence (310 aa):
MASLAANLRLSDREAILDALYRSIFGLDSNDKTIFESAWHQDAEFIFDGTPPIQGLAAILDTTFQYIGVGLDTTHMVSNVRIDLKDGADTAKMTAHALAQHYRKDEGRKPGATRFLTANMYWVDLIKDKSDGLWKMTKFDMKVIWSEGDASIIGQMASLAANLRLSDREAILDALYRSIFGLDSNDKTIFESAWHQDAEFIFDGTPPIQGLAAILDTTFQYIGVGLDTTHMVSNVRIDLKDGADTAKMTAHALAQHYRKDEGRKPGATRFLTANMYWVDLIKDKSDGLWKMTKFDMKVIWSEGDASIIGQ

Solvent-accessible surface area (backbone atoms only — not comparable to full-atom values): 16001 Å² total; per-residue (Å²): 134,81,77,77,70,87,78,74,82,59,57,69,73,57,32,50,55,42,17,57,47,30,31,50,50,12,30,50,66,52,32,64,68,45,25,50,62,12,46,29,69,76,12,34,40,25,64,54,83,44,78,65,39,66,20,38,70,48,37,44,70,38,55,38,44,51,46,16,67,43,27,36,43,49,72,49,75,30,60,72,45,66,46,57,57,89,92,54,57,50,37,38,35,38,30,35,32,44,33,44,39,19,50,57,90,33,67,83,45,88,86,49,74,39,30,38,36,36,32,43,39,45,33,34,34,34,52,37,80,91,79,66,46,34,17,34,45,31,41,38,36,38,72,53,30,44,48,70,44,70,66,70,81,75,105,136,81,78,75,71,86,80,49,84,57,56,70,74,56,32,50,56,42,18,56,40,31,31,48,50,12,30,51,66,53,32,66,68,46,24,51,60,13,46,30,71,75,13,33,40,26,64,54,83,45,78,64,41,68,20,38,70,48,37,45,71,37,54,39,43,55,46,17,67,42,29,27,38,50,71,45,55,44,79,74,45,75,54,68,55,90,91,52,58,50,36,37,35,38,29,34,32,46,34,41,39,18,49,56,90,33,21,68,41,83,86,51,73,38,30,37,35,37,32,43,39,44,34,36,34,34,53,39,80,90,80,65,44,35,18,33,44,31,40,40,35,40,72,76,48,72,48,74,43,71,67,71,83,72,108

InterPro domains:
  IPR032710 NTF2-like domain superfamily [SSF54427] (9-153)
  IPR037401 SnoaL-like domain [PF13577] (9-139)

Secondary structure (DSSP, 8-state):
-PPPPS-----HHHHHHHHHHHHHHHHHHT-HHHHHHTEEEEEEEEETTSPPEESHHHHIIIIIIIIIITEEEEEEEEEEEEE--TT-SEEEEEEEEEEEEEETT-TTSTT--EEEEEEEEEEEEEE-TTT--EEEEEEEEEEEEEEE-GGGT--/-PPPPS-----HHHHHHHHHHHHHHHHHTT-HHHHHHTEEEEEEEEETTSPPEESHHHHIIIIIIIIIITEEEEEEEEEEEEE--TT-SEEEEEEEEEEEEEETT-TTSTT--EEEEEEEEEEEEEE-TTT--EEEEEEEEEEEEEEE-GGGTT-

Radius of gyration: 19.85 Å; Cα contacts (8 Å, |Δi|>4): 719; chains: 2; bounding box: 50×52×42 Å

Foldseek 3Di:
DDDDDLCPPDDPVVLQVSLVVLLQVCQQQVPPVSNLLSADQQAWEAEANDDIQGGPVSCCVAVSVQRRVFWNKHKDKADKDKADDPPAFKIKIKIKIKMKIFTPPCPPPPPGFIKIFIKIWIWIWGQDPVVRGIHTRYIYMHTPDMDTDPVSNVD/DDDDDLCPPDDPVVLQVSLVVLLQVCQQQVPVVSNLSSADQQAWEADANDPIQGGPVSCCVAVSVQRRVFWNKHKDKADKDKADDVPAFKIKIKIKIWMKTFTPPCPPPPPGFIKIFIKIWIWIWGQDPVVRGIHTRYIYMHTPDMDTDPVSSVD

Organism: Fusarium solani (NCBI:txid169388)